Protein AF-A0A8I1S0P9-F1 (afdb_monomer_lite)

Sequence (230 aa):
MNTIARTAARSDPPPPMDIAEVVPQARRAHPVELAPGDLLFDTTGTLQQIESTSVFHDGKIVSALLANGHRAWFWNDDPIIAVLPRTEAPTITVYERVFDPEDEAGWAQGNPRVMDTETETHTWEPDDGNPISWAADILNRSGTLEPSSSPPFTQRTWYSGSGIDFARSGATVDTSAHLAGFTLAEAEQIGTRITTPPSPRLSPVLQRGLSRTTYDASRARSRVGLSSGR

Foldseek 3Di:
DDDDDPPDPDPDDDDDDAVCQVPVQWDWAQLLPDDFQKWDQDPVRDTWTFRDKDADDVRQKIWTQTPVRDIDIDGRPGIDIIRHDLPDFKKKKKKKFWFDPPPPVCVVVVHTDTPDMDIDMDTDDVVCGRVLVSLLVVCVVQQQLAFDPPPPCVVDDKTKHWDFDVVVVRTIMIMMMGMDSDHSVSSVSSNCVSNPPPDPPPPVVVVVVPPPPDDPPPPPPPDPDDDDDD

Secondary structure (DSSP, 8-state):
-----------PPPP---HHHHSTTEEEE-GGG--TT-EEE-TTS-EEEEEEEEEETTTTEEEEEETTS-EEEEESSSPEEEE---SS--EEEEEEEEE-TT-HHHHHTT-PPEEEEEEEEEE--TTS--HHHHHHHHHHHTT--EEPSSS-GGG--EEEEEEEETTTTTEEEEEEEEEES--HHHHHHHHHHHHS-------HHHHHHHSSSSSSSSSSSS--------

pLDDT: mean 75.27, std 20.71, range [29.66, 97.75]

Radius of gyration: 28.03 Å; chains: 1; bounding box: 49×103×56 Å

Structure (mmCIF, N/CA/C/O backbone):
data_AF-A0A8I1S0P9-F1
#
_entry.id   AF-A0A8I1S0P9-F1
#
loop_
_atom_site.group_PDB
_atom_site.id
_atom_site.type_symbol
_atom_site.label_atom_id
_atom_site.label_alt_id
_atom_site.label_comp_id
_atom_site.label_asym_id
_atom_site.label_entity_id
_atom_site.label_seq_id
_atom_site.pdbx_PDB_ins_code
_atom_site.Cartn_x
_atom_site.Cartn_y
_atom_site.Cartn_z
_atom_site.occupancy
_atom_site.B_iso_or_equiv
_atom_site.auth_seq_id
_atom_site.auth_comp_id
_atom_site.auth_asym_id
_atom_site.auth_atom_id
_atom_site.pdbx_PDB_model_num
ATOM 1 N N . MET A 1 1 ? 22.296 -55.765 17.176 1.00 34.41 1 MET A N 1
ATOM 2 C CA . MET A 1 1 ? 21.197 -54.805 17.423 1.00 34.41 1 MET A CA 1
ATOM 3 C C . MET A 1 1 ? 21.383 -53.664 16.439 1.00 34.41 1 MET A C 1
ATOM 5 O O . MET A 1 1 ? 22.425 -53.032 16.518 1.00 34.41 1 MET A O 1
ATOM 9 N N . ASN A 1 2 ? 20.441 -53.419 15.522 1.00 29.66 2 ASN A N 1
ATOM 10 C CA . ASN A 1 2 ? 20.538 -52.303 14.572 1.00 29.66 2 ASN A CA 1
ATOM 11 C C . ASN A 1 2 ? 19.351 -51.359 14.774 1.00 29.66 2 ASN A C 1
ATOM 13 O O . ASN A 1 2 ? 18.228 -51.680 14.389 1.00 29.66 2 ASN A O 1
ATOM 17 N N . THR A 1 3 ? 19.607 -50.201 15.376 1.00 33.88 3 THR A N 1
ATOM 18 C CA . THR A 1 3 ? 18.603 -49.151 15.568 1.00 33.88 3 THR A CA 1
ATOM 19 C C . THR A 1 3 ? 18.536 -48.293 14.309 1.00 33.88 3 THR A C 1
ATOM 21 O O . THR A 1 3 ? 19.375 -47.421 14.105 1.00 33.88 3 THR A O 1
ATOM 24 N N . ILE A 1 4 ? 17.548 -48.542 13.447 1.00 40.97 4 ILE A N 1
ATOM 25 C CA . ILE A 1 4 ? 17.294 -47.681 12.286 1.00 40.97 4 ILE A CA 1
ATOM 26 C C . ILE A 1 4 ? 16.609 -46.407 12.788 1.00 40.97 4 ILE A C 1
ATOM 28 O O . ILE A 1 4 ? 15.434 -46.430 13.157 1.00 40.97 4 ILE A O 1
ATOM 32 N N . ALA A 1 5 ? 17.344 -45.296 12.806 1.00 40.66 5 ALA A N 1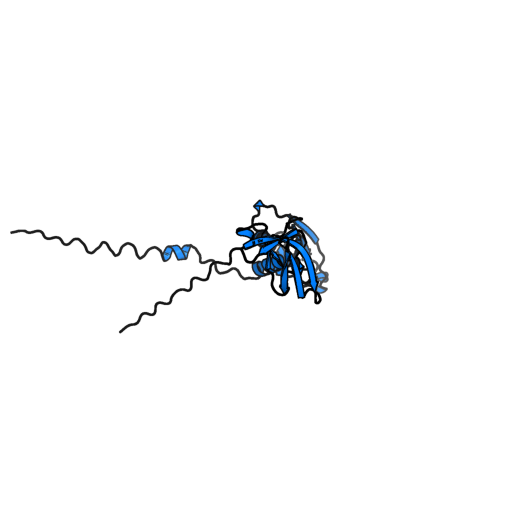
ATOM 33 C CA . ALA A 1 5 ? 16.775 -43.992 13.111 1.00 40.66 5 ALA A CA 1
ATOM 34 C C . ALA A 1 5 ? 15.756 -43.605 12.026 1.00 40.66 5 ALA A C 1
ATOM 36 O O . ALA A 1 5 ? 16.106 -43.450 10.855 1.00 40.66 5 ALA A O 1
ATOM 37 N N . ARG A 1 6 ? 14.486 -43.427 12.409 1.00 39.84 6 ARG A N 1
ATOM 38 C CA . ARG A 1 6 ? 13.508 -42.757 11.546 1.00 39.84 6 ARG A CA 1
ATOM 39 C C . ARG A 1 6 ? 13.813 -41.264 11.546 1.00 39.84 6 ARG A C 1
ATOM 41 O O . ARG A 1 6 ? 13.389 -40.555 12.455 1.00 39.84 6 ARG A O 1
ATOM 48 N N . THR A 1 7 ? 14.491 -40.786 10.508 1.00 39.19 7 THR A N 1
ATOM 49 C CA . THR A 1 7 ? 14.478 -39.361 10.167 1.00 39.19 7 THR A CA 1
ATOM 50 C C . THR A 1 7 ? 13.038 -38.977 9.841 1.00 39.19 7 THR A C 1
ATOM 52 O O . THR A 1 7 ? 12.534 -39.285 8.761 1.00 39.19 7 THR A O 1
ATOM 55 N N . ALA A 1 8 ? 12.348 -38.353 10.794 1.00 44.28 8 ALA A N 1
ATOM 56 C CA . ALA A 1 8 ? 11.065 -37.731 10.523 1.00 44.28 8 ALA A CA 1
ATOM 57 C C . ALA A 1 8 ? 11.316 -36.561 9.567 1.00 44.28 8 ALA A C 1
ATOM 59 O O . ALA A 1 8 ? 11.984 -35.594 9.936 1.00 44.28 8 ALA A O 1
ATOM 60 N N . ALA A 1 9 ? 10.810 -36.660 8.338 1.00 42.59 9 ALA A N 1
ATOM 61 C CA . ALA A 1 9 ? 10.758 -35.507 7.457 1.00 42.59 9 ALA A CA 1
ATOM 62 C C . ALA A 1 9 ? 9.910 -34.437 8.154 1.00 42.59 9 ALA A C 1
ATOM 64 O O . ALA A 1 9 ? 8.739 -34.681 8.457 1.00 42.59 9 ALA A O 1
ATOM 65 N N . ARG A 1 10 ? 10.500 -33.269 8.432 1.00 39.84 10 ARG A N 1
ATOM 66 C CA . ARG A 1 10 ? 9.704 -32.086 8.746 1.00 39.84 10 ARG A CA 1
ATOM 67 C C . ARG A 1 10 ? 8.864 -31.800 7.508 1.00 39.84 10 ARG A C 1
ATOM 69 O O . ARG A 1 10 ? 9.408 -31.468 6.462 1.00 39.84 10 ARG A O 1
ATOM 76 N N . SER A 1 11 ? 7.553 -31.966 7.625 1.00 42.28 11 SER A N 1
ATOM 77 C CA . SER A 1 11 ? 6.638 -31.197 6.798 1.00 42.28 11 SER A CA 1
ATOM 78 C C . SER A 1 11 ? 6.808 -29.746 7.224 1.00 42.28 11 SER A C 1
ATOM 80 O O . SER A 1 11 ? 6.482 -29.414 8.369 1.00 42.28 11 SER A O 1
ATOM 82 N N . ASP A 1 12 ? 7.344 -28.909 6.343 1.00 43.44 12 ASP A N 1
ATOM 83 C CA . ASP A 1 12 ? 7.276 -27.469 6.552 1.00 43.44 12 ASP A CA 1
ATOM 84 C C . ASP A 1 12 ? 5.799 -27.071 6.725 1.00 43.44 12 ASP A C 1
ATOM 86 O O . ASP A 1 12 ? 4.921 -27.688 6.101 1.00 43.44 12 ASP A O 1
ATOM 90 N N . PRO A 1 13 ? 5.484 -26.115 7.617 1.00 41.34 13 PRO A N 1
ATOM 91 C CA . PRO A 1 13 ? 4.113 -25.656 7.770 1.00 41.34 13 PRO A CA 1
ATOM 92 C C . PRO A 1 13 ? 3.605 -25.121 6.421 1.00 41.34 13 PRO A C 1
ATOM 94 O O . PRO A 1 13 ? 4.396 -24.557 5.658 1.00 41.34 13 PRO A O 1
ATOM 97 N N . PRO A 1 14 ? 2.305 -25.275 6.105 1.00 48.88 14 PRO A N 1
ATOM 98 C CA . PRO A 1 14 ? 1.744 -24.608 4.937 1.00 48.88 14 PRO A CA 1
ATOM 99 C C . PRO A 1 14 ? 2.021 -23.098 5.038 1.00 48.88 14 PRO A C 1
ATOM 101 O O . PRO A 1 14 ? 2.046 -22.568 6.157 1.00 48.88 14 PRO A O 1
ATOM 104 N N . PRO A 1 15 ? 2.235 -22.398 3.906 1.00 54.97 15 PRO A N 1
ATOM 105 C CA . PRO A 1 15 ? 2.401 -20.951 3.932 1.00 54.97 15 PRO A CA 1
ATOM 106 C C . PRO A 1 15 ? 1.202 -20.323 4.658 1.00 54.97 15 PRO A C 1
ATOM 108 O O . PRO A 1 15 ? 0.079 -20.811 4.490 1.00 54.97 15 PRO A O 1
ATOM 111 N N . PRO A 1 16 ? 1.416 -19.293 5.497 1.00 59.81 16 PRO A N 1
ATOM 112 C CA . PRO A 1 16 ? 0.339 -18.700 6.274 1.00 59.81 16 PRO A CA 1
ATOM 113 C C . PRO A 1 16 ? -0.724 -18.143 5.324 1.00 59.81 16 PRO A C 1
ATOM 115 O O . PRO A 1 16 ? -0.451 -17.206 4.575 1.00 59.81 16 PRO A O 1
ATOM 118 N N . MET A 1 17 ? -1.912 -18.753 5.363 1.00 65.06 17 MET A N 1
ATOM 119 C CA . MET A 1 17 ? -3.098 -18.312 4.629 1.00 65.06 17 MET A CA 1
ATOM 120 C C . MET A 1 17 ? -3.357 -16.836 4.918 1.00 65.06 17 MET A C 1
ATOM 122 O O . MET A 1 17 ? -3.256 -16.399 6.071 1.00 65.06 17 MET A O 1
ATOM 126 N N . ASP A 1 18 ? -3.671 -16.071 3.877 1.00 70.44 18 ASP A N 1
ATOM 127 C CA . ASP A 1 18 ? -3.932 -14.652 4.051 1.00 70.44 18 ASP A CA 1
ATOM 128 C C . ASP A 1 18 ? -5.273 -14.443 4.758 1.00 70.44 18 ASP A C 1
ATOM 130 O O . ASP A 1 18 ? -6.247 -15.150 4.496 1.00 70.44 18 ASP A O 1
ATOM 134 N N . ILE A 1 19 ? -5.364 -13.444 5.634 1.00 72.75 19 ILE A N 1
ATOM 135 C CA . ILE A 1 19 ? -6.647 -13.132 6.271 1.00 72.75 19 ILE A CA 1
ATOM 136 C C . ILE A 1 19 ? -7.652 -12.600 5.236 1.00 72.75 19 ILE A C 1
ATOM 138 O O . ILE A 1 19 ? -8.843 -12.894 5.342 1.00 72.75 19 ILE A O 1
ATOM 142 N N . ALA A 1 20 ? -7.160 -11.942 4.179 1.00 70.62 20 ALA A N 1
ATOM 143 C CA . ALA A 1 20 ? -7.962 -11.497 3.042 1.00 70.62 20 ALA A CA 1
ATOM 144 C C . ALA A 1 20 ? -8.570 -12.659 2.222 1.00 70.62 20 ALA A C 1
ATOM 146 O O . ALA A 1 20 ? -9.587 -12.471 1.560 1.00 70.62 20 ALA A O 1
ATOM 147 N N . GLU A 1 21 ? -8.001 -13.870 2.286 1.00 70.94 21 GLU A N 1
ATOM 148 C CA . GLU A 1 21 ? -8.559 -15.070 1.632 1.00 70.94 21 GLU A CA 1
ATOM 149 C C . GLU A 1 21 ? -9.742 -15.670 2.414 1.00 70.94 21 GLU A C 1
ATOM 151 O O . GLU A 1 21 ? -10.533 -16.428 1.854 1.00 70.94 21 GLU A O 1
ATOM 156 N N . VAL A 1 22 ? -9.887 -15.314 3.696 1.00 73.62 22 VAL A N 1
ATOM 157 C CA . VAL A 1 22 ? -10.971 -15.780 4.581 1.00 73.62 22 VAL A CA 1
ATOM 158 C C . VAL A 1 22 ? -12.037 -14.697 4.781 1.00 73.62 22 VAL A C 1
ATOM 160 O O . VAL A 1 22 ? -13.229 -14.997 4.828 1.00 73.62 22 VAL A O 1
ATOM 163 N N . VAL A 1 23 ? -11.621 -13.433 4.891 1.00 76.56 23 VAL A N 1
ATOM 164 C CA . VAL A 1 23 ? -12.488 -12.261 5.066 1.00 76.56 23 VAL A CA 1
ATOM 165 C C . VAL A 1 23 ? -11.944 -11.128 4.175 1.00 76.56 23 VAL A C 1
ATOM 167 O O . VAL A 1 23 ? -11.036 -10.423 4.602 1.00 76.56 23 VAL A O 1
ATOM 170 N N . PRO A 1 24 ? -12.483 -10.893 2.961 1.00 69.00 24 PRO A N 1
ATOM 171 C CA . PRO A 1 24 ? -11.865 -10.001 1.960 1.00 69.00 24 PRO A CA 1
ATOM 172 C C . PRO A 1 24 ? -11.662 -8.526 2.349 1.00 69.00 24 PRO A C 1
ATOM 174 O O . PRO A 1 24 ? -10.874 -7.824 1.719 1.00 69.00 24 PRO A O 1
ATOM 177 N N . GLN A 1 25 ? -12.375 -8.039 3.370 1.00 80.88 25 GLN A N 1
ATOM 178 C CA . GLN A 1 25 ? -12.205 -6.687 3.923 1.00 80.88 25 GLN A CA 1
ATOM 179 C C . GLN A 1 25 ? -11.312 -6.666 5.180 1.00 80.88 25 GLN A C 1
ATOM 181 O O . GLN A 1 25 ? -10.922 -5.590 5.630 1.00 80.88 25 GLN A O 1
ATOM 186 N N . ALA A 1 26 ? -10.976 -7.830 5.751 1.00 86.81 26 ALA A N 1
ATOM 187 C CA . ALA A 1 26 ? -9.980 -7.933 6.808 1.00 86.81 26 ALA A CA 1
ATOM 188 C C . ALA A 1 26 ? -8.584 -7.832 6.189 1.00 86.81 26 ALA A C 1
ATOM 190 O O . ALA A 1 26 ? -8.222 -8.582 5.283 1.00 86.81 26 ALA A O 1
ATOM 191 N N . ARG A 1 27 ? -7.809 -6.873 6.678 1.00 87.00 27 ARG A N 1
ATOM 192 C CA . ARG A 1 27 ? -6.506 -6.472 6.152 1.00 87.00 27 ARG A CA 1
ATOM 193 C C . ARG A 1 27 ? -5.524 -6.367 7.310 1.00 87.00 27 ARG A C 1
ATOM 195 O O . ARG A 1 27 ? -5.928 -6.299 8.475 1.00 87.00 27 ARG A O 1
ATOM 202 N N . ARG A 1 28 ? -4.230 -6.343 6.994 1.00 89.12 28 ARG A N 1
ATOM 203 C CA . ARG A 1 28 ? -3.230 -5.867 7.951 1.00 89.12 28 ARG A CA 1
ATOM 204 C C . ARG A 1 28 ? -3.092 -4.355 7.841 1.00 89.12 28 ARG A C 1
ATOM 206 O O . ARG A 1 28 ? -3.135 -3.809 6.739 1.00 89.12 28 ARG A O 1
ATOM 213 N N . ALA A 1 29 ? -2.894 -3.707 8.980 1.00 91.06 29 ALA A N 1
ATOM 214 C CA . ALA A 1 29 ? -2.538 -2.297 9.066 1.00 91.06 29 ALA A CA 1
ATOM 215 C C . ALA A 1 29 ? -1.768 -2.019 10.355 1.00 91.06 29 ALA A C 1
ATOM 217 O O . ALA A 1 29 ? -2.007 -2.658 11.384 1.00 91.06 29 ALA A O 1
ATOM 218 N N . HIS A 1 30 ? -0.872 -1.042 10.315 1.00 93.56 30 HIS A N 1
ATOM 219 C CA . HIS A 1 30 ? -0.323 -0.456 11.528 1.00 93.56 30 HIS A CA 1
ATOM 220 C C . HIS A 1 30 ? -1.433 0.316 12.259 1.00 93.56 30 HIS A C 1
ATOM 222 O O . HIS A 1 30 ? -2.225 0.998 11.608 1.00 93.56 30 HIS A O 1
ATOM 228 N N . PRO A 1 31 ? -1.516 0.253 13.598 1.00 95.25 31 PRO A N 1
ATOM 229 C CA . PRO A 1 31 ? -2.535 0.961 14.376 1.00 95.25 31 PRO A CA 1
ATOM 230 C C . PRO A 1 31 ? -2.708 2.461 14.068 1.00 95.25 31 PRO A C 1
ATOM 232 O O . PRO A 1 31 ? -3.793 2.994 14.278 1.00 95.25 31 PRO A O 1
ATOM 235 N N . VAL A 1 32 ? -1.678 3.150 13.567 1.00 94.50 32 VAL A N 1
ATOM 236 C CA . VAL A 1 32 ? -1.723 4.566 13.146 1.00 94.50 32 VAL A CA 1
ATOM 237 C C . VAL A 1 32 ? -2.535 4.802 11.867 1.00 94.50 32 VAL A C 1
ATOM 239 O O . VAL A 1 32 ? -2.964 5.924 11.623 1.00 94.50 32 VAL A O 1
ATOM 242 N N . GLU A 1 33 ? -2.780 3.757 11.075 1.00 92.75 33 GLU A N 1
ATOM 243 C CA . GLU A 1 33 ? -3.619 3.797 9.871 1.00 92.75 33 GLU A CA 1
ATOM 244 C C . GLU A 1 33 ? -5.125 3.695 10.200 1.00 92.75 33 GLU A C 1
ATOM 246 O O . GLU A 1 33 ? -5.950 3.885 9.312 1.00 92.75 33 GLU A O 1
ATOM 251 N N . LEU A 1 34 ? -5.496 3.407 11.459 1.00 94.25 34 LEU A N 1
ATOM 252 C CA . LEU A 1 34 ? -6.890 3.215 11.882 1.00 94.25 34 LEU A CA 1
ATOM 253 C C . LEU A 1 34 ? -7.691 4.528 11.917 1.00 94.25 34 LEU A C 1
ATOM 255 O O . LEU A 1 34 ? -7.307 5.512 12.565 1.00 94.25 34 LEU A O 1
ATOM 259 N N . ALA A 1 35 ? -8.881 4.490 11.325 1.00 93.75 35 ALA A N 1
ATOM 260 C CA . ALA A 1 35 ? -9.820 5.597 11.218 1.00 93.75 35 ALA A CA 1
ATOM 261 C C . ALA A 1 35 ? -11.184 5.290 11.882 1.00 93.75 35 ALA A C 1
ATOM 263 O O . ALA A 1 35 ? -11.563 4.132 12.077 1.00 93.75 35 ALA A O 1
ATOM 264 N N . PRO A 1 36 ? -11.977 6.324 12.225 1.00 95.00 36 PRO A N 1
ATOM 265 C CA . PRO A 1 36 ? -13.386 6.146 12.568 1.00 95.00 36 PRO A CA 1
ATOM 266 C C . PRO A 1 36 ? -14.157 5.485 11.415 1.00 95.00 36 PRO A C 1
ATOM 268 O O . PRO A 1 36 ? -14.094 5.957 10.281 1.00 95.00 36 PRO A O 1
ATOM 271 N N . GLY A 1 37 ? -14.913 4.426 11.708 1.00 92.69 37 GLY A N 1
ATOM 272 C CA . GLY A 1 37 ? -15.623 3.620 10.705 1.00 92.69 37 GLY A CA 1
ATOM 273 C C . GLY A 1 37 ? -14.998 2.252 10.419 1.00 92.69 37 GLY A C 1
ATOM 274 O O . GLY A 1 37 ? -15.735 1.343 10.038 1.00 92.69 37 GLY A O 1
ATOM 275 N N . ASP A 1 38 ? -13.701 2.069 10.679 1.00 94.38 38 ASP A N 1
ATOM 276 C CA . ASP A 1 38 ? -13.062 0.748 10.654 1.00 94.38 38 ASP A CA 1
ATOM 277 C C . ASP A 1 38 ? -13.653 -0.172 11.731 1.00 94.38 38 ASP A C 1
ATOM 279 O O . ASP A 1 38 ? -14.187 0.299 12.742 1.00 94.38 38 ASP A O 1
ATOM 283 N N . LEU A 1 39 ? -13.533 -1.492 11.551 1.00 95.00 39 LEU A N 1
ATOM 284 C CA . LEU A 1 39 ? -13.975 -2.474 12.547 1.00 95.00 39 LEU A CA 1
ATOM 285 C C . LEU A 1 39 ? -12.792 -3.270 13.111 1.00 95.00 39 LEU A C 1
ATOM 287 O O . LEU A 1 39 ? -11.953 -3.787 12.371 1.00 95.00 39 LEU A O 1
ATOM 291 N N . LEU A 1 40 ? -12.775 -3.445 14.430 1.00 94.38 40 LEU A N 1
ATOM 292 C CA . LEU A 1 40 ? -11.824 -4.297 15.144 1.00 94.38 40 LEU A CA 1
ATOM 293 C C . LEU A 1 40 ? -12.545 -5.492 15.765 1.00 94.38 40 LEU A C 1
ATOM 295 O O . LEU A 1 40 ? -13.674 -5.368 16.236 1.00 94.38 40 LEU A O 1
ATOM 299 N N . PHE A 1 41 ? -11.882 -6.647 15.803 1.00 89.25 41 PHE A N 1
ATOM 300 C CA . PHE A 1 41 ? -12.356 -7.785 16.589 1.00 89.25 41 PHE A CA 1
ATOM 301 C C . PHE A 1 41 ? -12.109 -7.518 18.079 1.00 89.25 41 PHE A C 1
ATOM 303 O O . PHE A 1 41 ? -10.978 -7.243 18.484 1.00 89.25 41 PHE A O 1
ATOM 310 N N . ASP A 1 42 ? -13.153 -7.610 18.902 1.00 86.56 42 ASP A N 1
ATOM 311 C CA . ASP A 1 42 ? -13.014 -7.577 20.358 1.00 86.56 42 ASP A CA 1
ATOM 312 C C . ASP A 1 42 ? -12.565 -8.934 20.935 1.00 86.56 42 ASP A C 1
ATOM 314 O O . ASP A 1 42 ? -12.371 -9.922 20.224 1.00 86.56 42 ASP A O 1
ATOM 318 N N . THR A 1 43 ? -12.408 -9.003 22.259 1.00 83.56 43 THR A N 1
ATOM 319 C CA . THR A 1 43 ? -11.962 -10.213 22.971 1.00 83.56 43 THR A CA 1
ATOM 320 C C . THR A 1 43 ? -12.952 -11.384 22.923 1.00 83.56 43 THR A C 1
ATOM 322 O O . THR A 1 43 ? -12.607 -12.479 23.368 1.00 83.56 43 THR A O 1
ATOM 325 N N . THR A 1 44 ? -14.158 -11.192 22.378 1.00 86.81 44 THR A N 1
ATOM 326 C CA . THR A 1 44 ? -15.134 -12.258 22.092 1.00 86.81 44 THR A CA 1
ATOM 327 C C . THR A 1 44 ? -15.087 -12.732 20.635 1.00 86.81 44 THR A C 1
ATOM 329 O O . THR A 1 44 ? -15.729 -13.725 20.299 1.00 86.81 44 THR A O 1
ATOM 332 N N . GLY A 1 45 ? -14.330 -12.044 19.772 1.00 83.75 45 GLY A N 1
ATOM 333 C CA . GLY A 1 45 ? -14.348 -12.235 18.321 1.00 83.75 45 GLY A CA 1
ATOM 334 C C . GLY A 1 45 ? -15.483 -11.488 17.612 1.00 83.75 45 GLY A C 1
ATOM 335 O O . GLY A 1 45 ? -15.720 -11.735 16.431 1.00 83.75 45 GLY A O 1
ATOM 336 N N . THR A 1 46 ? -16.182 -10.577 18.296 1.00 89.56 46 THR A N 1
ATOM 337 C CA . THR A 1 46 ? -17.230 -9.744 17.687 1.00 89.56 46 THR A CA 1
ATOM 338 C C . THR A 1 46 ? -16.597 -8.517 17.032 1.00 89.56 46 THR A C 1
ATOM 340 O O . THR A 1 46 ? -15.702 -7.900 17.607 1.00 89.56 46 THR A O 1
ATOM 343 N N . LEU A 1 47 ? -17.051 -8.146 15.830 1.00 92.44 47 LEU A N 1
ATOM 344 C CA . LEU A 1 47 ? -16.615 -6.913 15.171 1.00 92.44 47 LEU A CA 1
ATOM 345 C C . LEU A 1 47 ? -17.264 -5.691 15.828 1.00 92.44 47 LEU A C 1
ATOM 347 O O . LEU A 1 47 ? -18.488 -5.604 15.919 1.00 92.44 47 LEU A O 1
ATOM 351 N N . GLN A 1 48 ? -16.433 -4.740 16.244 1.00 95.56 48 GLN A N 1
ATOM 352 C CA . GLN A 1 48 ? -16.822 -3.478 16.863 1.00 95.56 48 GLN A CA 1
ATOM 353 C C . GLN A 1 48 ? -16.311 -2.315 16.014 1.00 95.56 48 GLN A C 1
ATOM 355 O O . GLN A 1 48 ? -15.125 -2.261 15.687 1.00 95.56 48 GLN A O 1
ATOM 360 N N . GLN A 1 49 ? -17.191 -1.373 15.680 1.00 96.38 49 GLN A N 1
ATOM 361 C CA . GLN A 1 49 ? -16.823 -0.171 14.931 1.00 96.38 49 GLN A CA 1
ATOM 362 C C . GLN A 1 49 ? -15.997 0.788 15.799 1.00 96.38 49 GLN A C 1
ATOM 364 O O . GLN A 1 49 ? -16.326 1.007 16.968 1.00 96.38 49 GLN A O 1
ATOM 369 N N . ILE A 1 50 ? -14.959 1.391 15.220 1.00 97.12 50 ILE A N 1
ATOM 370 C CA . ILE A 1 50 ? -14.206 2.492 15.823 1.00 97.12 50 ILE A CA 1
ATOM 371 C C . ILE A 1 50 ? -15.017 3.791 15.701 1.00 97.12 50 ILE A C 1
ATOM 373 O O . ILE A 1 50 ? -15.350 4.227 14.599 1.00 97.12 50 ILE A O 1
ATOM 377 N N . GLU A 1 51 ? -15.290 4.440 16.833 1.00 97.62 51 GLU A N 1
ATOM 378 C CA . GLU A 1 51 ? -15.912 5.772 16.899 1.00 97.62 51 GLU A CA 1
ATOM 379 C C . GLU A 1 51 ? -14.880 6.902 16.805 1.00 97.62 51 GLU A C 1
ATOM 381 O O . GLU A 1 51 ? -15.145 7.960 16.240 1.00 97.62 51 GLU A O 1
ATOM 386 N N . SER A 1 52 ? -13.700 6.703 17.400 1.00 97.75 52 SER A N 1
ATOM 387 C CA . SER A 1 52 ? -12.604 7.676 17.382 1.00 97.75 52 SER A CA 1
ATOM 388 C C . SER A 1 52 ? -11.253 7.012 17.629 1.00 97.75 52 SER A C 1
ATOM 390 O O . SER A 1 52 ? -11.136 6.123 18.475 1.00 97.75 52 SER A O 1
ATOM 392 N N . THR A 1 53 ? -10.217 7.485 16.939 1.00 97.38 53 THR A N 1
ATOM 393 C CA . THR A 1 53 ? -8.818 7.159 17.242 1.00 97.38 53 THR A CA 1
ATOM 394 C C . THR A 1 53 ? -8.108 8.337 17.911 1.00 97.38 53 THR A C 1
ATOM 396 O O . THR A 1 53 ? -8.585 9.475 17.920 1.00 97.38 53 THR A O 1
ATOM 399 N N . SER A 1 54 ? -6.989 8.070 18.579 1.00 97.38 54 SER A N 1
ATOM 400 C CA . SER A 1 54 ? -6.130 9.095 19.184 1.00 97.38 54 SER A CA 1
ATOM 401 C C . SER A 1 54 ? -4.691 8.598 19.210 1.00 97.38 54 SER A C 1
ATOM 403 O O . SER A 1 54 ? -4.442 7.480 19.663 1.00 97.38 54 SER A O 1
ATOM 405 N N . VAL A 1 55 ? -3.764 9.427 18.731 1.00 96.56 55 VAL A N 1
ATOM 406 C CA . VAL A 1 55 ? -2.351 9.085 18.522 1.00 96.56 55 VAL A CA 1
ATOM 407 C C . VAL A 1 55 ? -1.477 9.837 19.527 1.00 96.56 55 VAL A C 1
ATOM 409 O O . VAL A 1 55 ? -1.688 11.023 19.780 1.00 96.56 55 VAL A O 1
ATOM 412 N N . PHE A 1 56 ? -0.485 9.151 20.090 1.00 95.62 56 PHE A N 1
ATOM 413 C CA . PHE A 1 56 ? 0.423 9.659 21.116 1.00 95.62 56 PHE A CA 1
ATOM 414 C C . PHE A 1 56 ? 1.877 9.282 20.790 1.00 95.62 56 PHE A C 1
ATOM 416 O O . PHE A 1 56 ? 2.133 8.316 20.071 1.00 95.62 56 PHE A O 1
ATOM 423 N N . HIS A 1 57 ? 2.834 10.026 21.359 1.00 92.62 57 HIS A N 1
ATOM 424 C CA . HIS A 1 57 ? 4.279 9.781 21.219 1.00 92.62 57 HIS A CA 1
ATOM 425 C C . HIS A 1 57 ? 4.729 9.602 19.757 1.00 92.62 57 HIS A C 1
ATOM 427 O O . HIS A 1 57 ? 5.307 8.578 19.395 1.00 92.62 57 HIS A O 1
ATOM 433 N N . ASP A 1 58 ? 4.430 10.600 18.922 1.00 90.38 58 ASP A N 1
ATOM 434 C CA . ASP A 1 58 ? 4.876 10.694 17.523 1.00 90.38 58 ASP A CA 1
ATOM 435 C C . ASP A 1 58 ? 4.503 9.467 16.664 1.00 90.38 58 ASP A C 1
ATOM 437 O O . ASP A 1 58 ? 5.283 9.003 15.837 1.00 90.38 58 ASP A O 1
ATOM 441 N N . GLY A 1 59 ? 3.304 8.915 16.892 1.00 90.06 59 GLY A N 1
ATOM 442 C CA . GLY A 1 59 ? 2.774 7.753 16.169 1.00 90.06 59 GLY A CA 1
ATOM 443 C C . GLY A 1 59 ? 2.921 6.415 16.897 1.00 90.06 59 GLY A C 1
ATOM 444 O O . GLY A 1 59 ? 2.268 5.452 16.513 1.00 90.06 59 GLY A O 1
ATOM 445 N N . LYS A 1 60 ? 3.738 6.331 17.956 1.00 94.44 60 LYS A N 1
ATOM 446 C CA . LYS A 1 60 ? 4.120 5.048 18.583 1.00 94.44 60 LYS A CA 1
ATOM 447 C C . LYS A 1 60 ? 3.014 4.369 19.382 1.00 94.44 60 LYS A C 1
ATOM 449 O O . LYS A 1 60 ? 3.027 3.146 19.494 1.00 94.44 60 LYS A O 1
ATOM 454 N N . ILE A 1 61 ? 2.089 5.139 19.955 1.00 96.38 61 ILE A N 1
ATOM 455 C CA . ILE A 1 61 ? 0.950 4.606 20.711 1.00 96.38 61 ILE A CA 1
ATOM 456 C C . ILE A 1 61 ? -0.339 5.126 20.093 1.00 96.38 61 ILE A C 1
ATOM 458 O O . ILE A 1 61 ? -0.504 6.334 19.913 1.00 96.38 61 ILE A O 1
ATOM 462 N N . VAL A 1 62 ? -1.281 4.223 19.838 1.00 97.25 62 VAL A N 1
ATOM 463 C CA . VAL A 1 62 ? -2.616 4.563 19.337 1.00 97.25 62 VAL A CA 1
ATOM 464 C C . VAL A 1 62 ? -3.673 3.986 20.267 1.00 97.25 62 VAL A C 1
ATOM 466 O O . VAL A 1 62 ? -3.545 2.863 20.753 1.00 97.25 62 VAL A O 1
ATOM 469 N N . SER A 1 63 ? -4.734 4.749 20.514 1.00 97.06 63 SER A N 1
ATOM 470 C CA . SER A 1 63 ? -5.943 4.250 21.170 1.00 97.06 63 SER A CA 1
ATOM 471 C C . SER A 1 63 ? -7.145 4.367 20.242 1.00 97.06 63 SER A C 1
ATOM 473 O O . SER A 1 63 ? -7.278 5.375 19.547 1.00 97.06 63 SER A O 1
ATOM 475 N N . ALA A 1 64 ? -8.033 3.378 20.279 1.00 97.12 64 ALA A N 1
ATOM 476 C CA . ALA A 1 64 ? -9.293 3.371 19.542 1.00 97.12 64 ALA A CA 1
ATOM 477 C C . ALA A 1 64 ? -10.461 3.214 20.521 1.00 97.12 64 ALA A C 1
ATOM 479 O O . ALA A 1 64 ? -10.457 2.296 21.345 1.00 97.12 64 ALA A O 1
ATOM 480 N N . LEU A 1 65 ? -11.449 4.106 20.449 1.00 97.56 65 LEU A N 1
ATOM 481 C CA . LEU A 1 65 ? -12.738 3.943 21.120 1.00 97.56 65 LEU A CA 1
ATOM 482 C C . LEU A 1 65 ? -13.657 3.110 20.230 1.00 97.56 65 LEU A C 1
ATOM 484 O O . LEU A 1 65 ? -13.855 3.452 19.066 1.00 97.56 65 LEU A O 1
ATOM 488 N N . LEU A 1 66 ? -14.212 2.042 20.789 1.00 96.69 66 LEU A N 1
ATOM 489 C CA . LEU A 1 66 ? -15.149 1.146 20.125 1.00 96.69 66 LEU A CA 1
ATOM 490 C C . LEU A 1 66 ? -16.593 1.525 20.476 1.00 96.69 66 LEU A C 1
ATOM 492 O O . LEU A 1 66 ? -16.859 1.958 21.596 1.00 96.69 66 LEU A O 1
ATOM 496 N N . ALA A 1 67 ? -17.536 1.265 19.568 1.00 95.69 67 ALA A N 1
ATOM 497 C CA . ALA A 1 67 ? -18.968 1.555 19.738 1.00 95.69 67 ALA A CA 1
ATOM 498 C C . ALA A 1 67 ? -19.647 0.829 20.926 1.00 95.69 67 ALA A C 1
ATOM 500 O O . ALA A 1 67 ? -20.763 1.166 21.317 1.00 95.69 67 ALA A O 1
ATOM 501 N N . ASN A 1 68 ? -18.977 -0.155 21.536 1.00 94.06 68 ASN A N 1
ATOM 502 C CA . ASN A 1 68 ? -19.396 -0.786 22.792 1.00 94.06 68 ASN A CA 1
ATOM 503 C C . ASN A 1 68 ? -18.888 -0.048 24.056 1.00 94.06 68 ASN A C 1
ATOM 505 O O . ASN A 1 68 ? -19.054 -0.545 25.169 1.00 94.06 68 ASN A O 1
ATOM 509 N N . GLY A 1 69 ? -18.247 1.116 23.900 1.00 94.38 69 GLY A N 1
ATOM 510 C CA . GLY A 1 69 ? -17.697 1.949 24.973 1.00 94.38 69 GLY A CA 1
ATOM 511 C C . GLY A 1 69 ? -16.302 1.546 25.470 1.00 94.38 69 GLY A C 1
ATOM 512 O O . GLY A 1 69 ? -15.720 2.260 26.290 1.00 94.38 69 GLY A O 1
ATOM 513 N N . HIS A 1 70 ? -15.730 0.435 24.995 1.00 94.50 70 HIS A N 1
ATOM 514 C CA . HIS A 1 70 ? -14.377 0.022 25.375 1.00 94.50 70 HIS A CA 1
ATOM 515 C C . HIS A 1 70 ? -13.308 0.788 24.582 1.00 94.50 70 HIS A C 1
ATOM 517 O O . HIS A 1 70 ? -13.479 1.085 23.401 1.00 94.50 70 HIS A O 1
ATOM 523 N N . ARG A 1 71 ? -12.161 1.071 25.217 1.00 95.19 71 ARG A N 1
ATOM 524 C CA . ARG A 1 71 ? -10.988 1.659 24.551 1.00 95.19 71 ARG A CA 1
ATOM 525 C C . ARG A 1 71 ? -9.863 0.637 24.426 1.00 95.19 71 ARG A C 1
ATOM 527 O O . ARG A 1 71 ? -9.313 0.202 25.437 1.00 95.19 71 ARG A O 1
ATOM 534 N N . ALA A 1 72 ? -9.511 0.295 23.192 1.00 94.44 72 ALA A N 1
ATOM 535 C CA . ALA A 1 72 ? -8.321 -0.484 22.874 1.00 94.44 72 ALA A CA 1
ATOM 536 C C . ALA A 1 72 ? -7.079 0.423 22.817 1.00 94.44 72 ALA A C 1
ATOM 538 O O . ALA A 1 72 ? -7.189 1.620 22.538 1.00 94.44 72 ALA A O 1
ATOM 539 N N . TRP A 1 73 ? -5.906 -0.153 23.082 1.00 95.88 73 TRP A N 1
ATOM 540 C CA . TRP A 1 73 ? -4.606 0.523 23.070 1.00 95.88 73 TRP A CA 1
ATOM 541 C C . TRP A 1 73 ? -3.576 -0.362 22.373 1.00 95.88 73 TRP A C 1
ATOM 543 O O . TRP A 1 73 ? -3.516 -1.562 22.644 1.00 95.88 73 TRP A O 1
ATOM 553 N N . PHE A 1 74 ? -2.759 0.237 21.511 1.00 95.75 74 PHE A N 1
ATOM 554 C CA . PHE A 1 74 ? -1.817 -0.464 20.646 1.00 95.75 74 PHE A CA 1
ATOM 555 C C . PHE A 1 74 ? -0.458 0.239 20.618 1.00 95.75 74 PHE A C 1
ATOM 557 O O . PHE A 1 74 ? -0.390 1.471 20.615 1.00 95.75 74 PHE A O 1
ATOM 564 N N . TRP A 1 75 ? 0.608 -0.556 20.533 1.00 96.44 75 TRP A N 1
ATOM 565 C CA . TRP A 1 75 ? 1.907 -0.109 20.029 1.00 96.44 75 TRP A CA 1
ATOM 566 C C . TRP A 1 75 ? 1.883 -0.180 18.505 1.00 96.44 75 TRP A C 1
ATOM 568 O O . TRP A 1 75 ? 1.329 -1.128 17.955 1.00 96.44 75 TRP A O 1
ATOM 578 N N . ASN A 1 76 ? 2.461 0.807 17.826 1.00 94.06 76 ASN A N 1
ATOM 579 C CA . ASN A 1 76 ? 2.402 0.890 16.364 1.00 94.06 76 ASN A CA 1
ATOM 580 C C . ASN A 1 76 ? 3.463 0.042 15.632 1.00 94.06 76 ASN A C 1
ATOM 582 O O . ASN A 1 76 ? 3.476 -0.006 14.402 1.00 94.06 76 ASN A O 1
ATOM 586 N N . ASP A 1 77 ? 4.365 -0.590 16.384 1.00 91.75 77 ASP A N 1
ATOM 587 C CA . ASP A 1 77 ? 5.556 -1.260 15.856 1.00 91.75 77 ASP A CA 1
ATOM 588 C C . ASP A 1 77 ? 5.218 -2.503 15.003 1.00 91.75 77 ASP A C 1
ATOM 590 O O . ASP A 1 77 ? 5.896 -2.760 14.012 1.00 91.75 77 ASP A O 1
ATOM 594 N N . ASP A 1 78 ? 4.136 -3.218 15.337 1.00 89.00 78 ASP A N 1
ATOM 595 C CA . ASP A 1 78 ? 3.622 -4.384 14.603 1.00 89.00 78 ASP A CA 1
ATOM 596 C C . ASP A 1 78 ? 2.228 -4.099 13.996 1.00 89.00 78 ASP A C 1
ATOM 598 O O . ASP A 1 78 ? 1.383 -3.477 14.654 1.00 89.00 78 ASP A O 1
ATOM 602 N N . PRO A 1 79 ? 1.922 -4.590 12.779 1.00 91.81 79 PRO A N 1
ATOM 603 C CA . PRO A 1 79 ? 0.603 -4.440 12.177 1.00 91.81 79 PRO A CA 1
ATOM 604 C C . PRO A 1 79 ? -0.419 -5.442 12.737 1.00 91.81 79 PRO A C 1
ATOM 606 O O . PRO A 1 79 ? -0.152 -6.641 12.869 1.00 91.81 79 PRO A O 1
ATOM 609 N N . ILE A 1 80 ? -1.634 -4.960 12.997 1.00 92.31 80 ILE A N 1
ATOM 610 C CA . ILE A 1 80 ? -2.768 -5.748 13.499 1.00 92.31 80 ILE A CA 1
ATOM 611 C C . ILE A 1 80 ? -3.712 -6.173 12.364 1.00 92.31 80 ILE A C 1
ATOM 613 O O . ILE A 1 80 ? -3.614 -5.680 11.242 1.00 92.31 80 ILE A O 1
ATOM 617 N N . ILE A 1 81 ? -4.650 -7.079 12.661 1.00 90.94 81 ILE A N 1
ATOM 618 C CA . ILE A 1 81 ? -5.764 -7.420 11.763 1.00 90.94 81 ILE A CA 1
ATOM 619 C C . ILE A 1 81 ? -6.963 -6.527 12.096 1.00 90.94 81 ILE A C 1
ATOM 621 O O . ILE A 1 81 ? -7.451 -6.540 13.227 1.00 90.94 81 ILE A O 1
ATOM 625 N N . ALA A 1 82 ? -7.460 -5.805 11.096 1.00 91.81 82 ALA A N 1
ATOM 626 C CA . ALA A 1 82 ? -8.640 -4.946 11.179 1.00 91.81 82 ALA A CA 1
ATOM 627 C C . ALA A 1 82 ? -9.489 -5.093 9.906 1.00 91.81 82 ALA A C 1
ATOM 629 O O . ALA A 1 82 ? -8.976 -5.503 8.865 1.00 91.81 82 ALA A O 1
ATOM 630 N N . VAL A 1 83 ? -10.781 -4.770 9.968 1.00 91.12 83 VAL A N 1
ATOM 631 C CA . VAL A 1 83 ? -11.650 -4.702 8.783 1.00 91.12 83 VAL A CA 1
ATOM 632 C C . VAL A 1 83 ? -11.717 -3.248 8.333 1.00 91.12 83 VAL A C 1
ATOM 634 O O . VAL A 1 83 ? -12.317 -2.422 9.019 1.00 91.12 83 VAL A O 1
ATOM 637 N N . LEU A 1 84 ? -11.077 -2.952 7.200 1.00 89.19 84 LEU A N 1
ATOM 638 C CA . LEU A 1 84 ? -10.819 -1.589 6.724 1.00 89.19 84 LEU A CA 1
ATOM 639 C C . LEU A 1 84 ? -11.495 -1.386 5.361 1.00 89.19 84 LEU A C 1
ATOM 641 O O . LEU A 1 84 ? -11.091 -2.062 4.403 1.00 89.19 84 LEU A O 1
ATOM 645 N N . PRO A 1 85 ? -12.476 -0.475 5.226 1.00 81.00 85 PRO A N 1
ATOM 646 C CA . PRO A 1 85 ? -13.142 -0.220 3.955 1.00 81.00 85 PRO A CA 1
ATOM 647 C C . PRO A 1 85 ? -12.145 0.153 2.850 1.00 81.00 85 PRO A C 1
ATOM 649 O O . PRO A 1 85 ? -11.360 1.090 2.992 1.00 81.00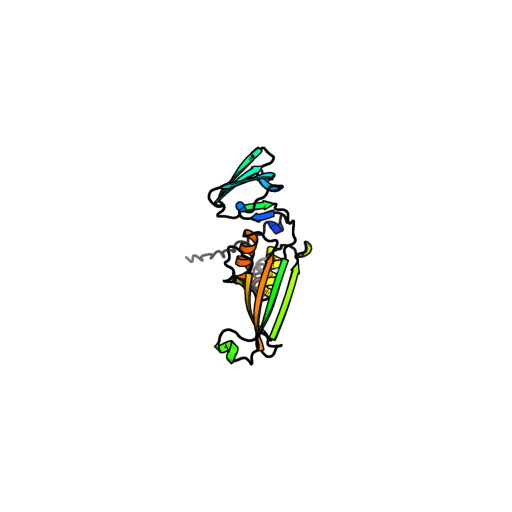 85 PRO A O 1
ATOM 652 N N . ARG A 1 86 ? -12.197 -0.540 1.707 1.00 79.56 86 ARG A N 1
ATOM 653 C CA . ARG A 1 86 ? -11.538 -0.060 0.481 1.00 79.56 86 ARG A CA 1
ATOM 654 C C . ARG A 1 86 ? -12.406 1.027 -0.159 1.00 79.56 86 ARG A C 1
ATOM 656 O O . ARG A 1 86 ? -13.288 0.728 -0.958 1.00 79.56 86 ARG A O 1
ATOM 663 N N . THR A 1 87 ? -12.186 2.282 0.238 1.00 76.88 87 THR A N 1
ATOM 664 C CA . THR A 1 87 ? -12.832 3.465 -0.367 1.00 76.88 87 THR A CA 1
ATOM 665 C C . THR A 1 87 ? -12.332 3.745 -1.782 1.00 76.88 87 THR A C 1
ATOM 667 O O . THR A 1 87 ? -13.062 4.311 -2.590 1.00 76.88 87 THR A O 1
ATOM 670 N N . GLU A 1 88 ? -11.102 3.328 -2.076 1.00 81.88 88 GLU A N 1
ATOM 671 C CA . GLU A 1 88 ? -10.455 3.403 -3.382 1.00 81.88 88 GLU A CA 1
ATOM 672 C C . GLU A 1 88 ? -9.994 1.995 -3.784 1.00 81.88 88 GLU A C 1
ATOM 674 O O . GLU A 1 88 ? -9.604 1.189 -2.931 1.00 81.88 88 GLU A O 1
ATOM 679 N N . ALA A 1 89 ? -10.063 1.682 -5.080 1.00 88.12 89 ALA A N 1
ATOM 680 C CA . ALA A 1 89 ? -9.531 0.431 -5.609 1.00 88.12 89 ALA A CA 1
ATOM 681 C C . ALA A 1 89 ? -7.991 0.493 -5.622 1.00 88.12 89 ALA A C 1
ATOM 683 O O . ALA A 1 89 ? -7.444 1.518 -6.035 1.00 88.12 89 ALA A O 1
ATOM 684 N N . PRO A 1 90 ? -7.276 -0.568 -5.203 1.00 90.94 90 PRO A N 1
ATOM 685 C CA . PRO A 1 90 ? -5.830 -0.622 -5.350 1.00 90.94 90 PRO A CA 1
ATOM 686 C C . PRO A 1 90 ? -5.404 -0.499 -6.818 1.00 90.94 90 PRO A C 1
ATOM 688 O O . PRO A 1 90 ? -6.002 -1.118 -7.700 1.00 90.94 90 PRO A O 1
ATOM 691 N N . THR A 1 91 ? -4.360 0.278 -7.085 1.00 92.31 91 THR A N 1
ATOM 692 C CA . THR A 1 91 ? -3.815 0.487 -8.435 1.00 92.31 91 THR A CA 1
ATOM 693 C C . THR A 1 91 ? -2.315 0.248 -8.465 1.00 92.31 91 THR A C 1
ATOM 695 O O . THR A 1 91 ? -1.639 0.360 -7.440 1.00 92.31 91 THR A O 1
ATOM 698 N N . ILE A 1 92 ? -1.792 -0.087 -9.647 1.00 92.12 92 ILE A N 1
ATOM 699 C CA . ILE A 1 92 ? -0.357 -0.174 -9.931 1.00 92.12 92 ILE A CA 1
ATOM 700 C C . ILE A 1 92 ? -0.089 0.506 -11.269 1.00 92.12 92 ILE A C 1
ATOM 702 O O . ILE A 1 92 ? -0.526 0.011 -12.307 1.00 92.12 92 ILE A O 1
ATOM 706 N N . THR A 1 93 ? 0.641 1.618 -11.249 1.00 90.56 93 THR A N 1
ATOM 707 C CA . THR A 1 93 ? 1.155 2.281 -12.449 1.00 90.56 93 THR A CA 1
ATOM 708 C C . THR A 1 93 ? 2.596 1.847 -12.679 1.00 90.56 93 THR A C 1
ATOM 710 O O . THR A 1 93 ? 3.468 2.111 -11.850 1.00 90.56 93 THR A O 1
ATOM 713 N N . VAL A 1 94 ? 2.841 1.179 -13.803 1.00 89.56 94 VAL A N 1
ATOM 714 C CA . VAL A 1 94 ? 4.173 0.766 -14.252 1.00 89.56 94 VAL A CA 1
ATOM 715 C C . VAL A 1 94 ? 4.665 1.785 -15.275 1.00 89.56 94 VAL A C 1
ATOM 717 O O . VAL A 1 94 ? 3.957 2.088 -16.229 1.00 89.56 94 VAL A O 1
ATOM 720 N N . TYR A 1 95 ? 5.871 2.306 -15.078 1.00 88.00 95 TYR A N 1
ATOM 721 C CA . TYR A 1 95 ? 6.566 3.230 -15.967 1.00 88.00 95 TYR A CA 1
ATOM 722 C C . TYR A 1 95 ? 7.810 2.541 -16.526 1.00 88.00 95 TYR A C 1
ATOM 724 O O . TYR A 1 95 ? 8.659 2.081 -15.756 1.00 88.00 95 TYR A O 1
ATOM 732 N N . GLU A 1 96 ? 7.945 2.515 -17.846 1.00 88.62 96 GLU A N 1
ATOM 733 C CA . GLU A 1 96 ? 9.098 1.951 -18.546 1.00 88.62 96 GLU A CA 1
ATOM 734 C C . GLU A 1 96 ? 9.883 3.049 -19.271 1.00 88.62 96 GLU A C 1
ATOM 736 O O . GLU A 1 96 ? 9.305 3.998 -19.809 1.00 88.62 96 GLU A O 1
ATOM 741 N N . ARG A 1 97 ? 11.213 2.931 -19.284 1.00 88.62 97 ARG A N 1
ATOM 742 C CA . ARG A 1 97 ? 12.132 3.815 -20.008 1.00 88.62 97 ARG A CA 1
ATOM 743 C C . ARG A 1 97 ? 13.100 2.970 -20.825 1.00 88.62 97 ARG A C 1
ATOM 745 O O . ARG A 1 97 ? 13.946 2.281 -20.257 1.00 88.62 97 ARG A O 1
ATOM 752 N N . VAL A 1 98 ? 13.006 3.070 -22.147 1.00 87.00 98 VAL A N 1
ATOM 753 C CA . VAL A 1 98 ? 13.917 2.399 -23.082 1.00 87.00 98 VAL A CA 1
ATOM 754 C C . VAL A 1 98 ? 15.044 3.360 -23.444 1.00 87.00 98 VAL A C 1
ATOM 756 O O . VAL A 1 98 ? 14.794 4.469 -23.928 1.00 87.00 98 VAL A O 1
ATOM 759 N N . PHE A 1 99 ? 16.287 2.948 -23.221 1.00 87.06 99 PHE A N 1
ATOM 760 C CA . PHE A 1 99 ? 17.469 3.768 -23.477 1.00 87.06 99 PHE A CA 1
ATOM 761 C C . PHE A 1 99 ? 18.106 3.488 -24.833 1.00 87.06 99 PHE A C 1
ATOM 763 O O . PHE A 1 99 ? 18.039 2.381 -25.360 1.00 87.06 99 PHE A O 1
ATOM 770 N N . ASP A 1 100 ? 18.770 4.507 -25.365 1.00 84.88 100 ASP A N 1
ATOM 771 C CA . ASP A 1 100 ? 19.515 4.448 -26.615 1.00 84.88 100 ASP A CA 1
ATOM 772 C C . ASP A 1 100 ? 20.790 3.597 -26.433 1.00 84.88 100 ASP A C 1
ATOM 774 O O . ASP A 1 100 ? 21.671 3.980 -25.652 1.00 84.88 100 ASP A O 1
ATOM 778 N N . PRO A 1 101 ? 20.919 2.431 -27.098 1.00 82.69 101 PRO A N 1
ATOM 779 C CA . PRO A 1 101 ? 22.122 1.609 -26.996 1.00 82.69 101 PRO A CA 1
ATOM 780 C C . PRO A 1 101 ? 23.311 2.216 -27.759 1.00 82.69 101 PRO A C 1
ATOM 782 O O . PRO A 1 101 ? 24.440 1.785 -27.537 1.00 82.69 101 PRO A O 1
ATOM 785 N N . GLU A 1 102 ? 23.087 3.207 -28.634 1.00 87.00 102 GLU A N 1
ATOM 786 C CA . GLU A 1 102 ? 24.142 3.880 -29.405 1.00 87.00 102 GLU A CA 1
ATOM 787 C C . GLU A 1 102 ? 24.683 5.146 -28.700 1.00 87.00 102 GLU A C 1
ATOM 789 O O . GLU A 1 102 ? 25.710 5.693 -29.107 1.00 87.00 102 GLU A O 1
ATOM 794 N N . ASP A 1 103 ? 24.055 5.606 -27.607 1.00 86.88 103 ASP A N 1
ATOM 795 C CA . ASP A 1 103 ? 24.481 6.791 -26.839 1.00 86.88 103 ASP A CA 1
ATOM 796 C C . ASP A 1 103 ? 25.628 6.496 -25.848 1.00 86.88 103 ASP A C 1
ATOM 798 O O . ASP A 1 103 ? 25.514 6.692 -24.633 1.00 86.88 103 ASP A O 1
ATOM 802 N N . GLU A 1 104 ? 26.773 6.034 -26.366 1.00 86.25 104 GLU A N 1
ATOM 803 C CA . GLU A 1 104 ? 27.994 5.784 -25.576 1.00 86.25 104 GLU A CA 1
ATOM 804 C C . GLU A 1 104 ? 28.373 6.982 -24.681 1.00 86.25 104 GLU A C 1
ATOM 806 O O . GLU A 1 104 ? 28.864 6.811 -23.562 1.00 86.25 104 GLU A O 1
ATOM 811 N N . ALA A 1 105 ? 28.124 8.206 -25.161 1.00 89.69 105 ALA A N 1
ATOM 812 C CA . ALA A 1 105 ? 28.451 9.440 -24.460 1.00 89.69 105 ALA A CA 1
ATOM 813 C C . ALA A 1 105 ? 27.544 9.686 -23.244 1.00 89.69 105 ALA A C 1
ATOM 815 O O . ALA A 1 105 ? 28.050 10.072 -22.185 1.00 89.69 105 ALA A O 1
ATOM 816 N N . GLY A 1 106 ? 26.232 9.472 -23.365 1.00 87.19 106 GLY A N 1
ATOM 817 C CA . GLY A 1 106 ? 25.290 9.561 -22.250 1.00 87.19 106 GLY A CA 1
ATOM 818 C C . GLY A 1 106 ? 25.495 8.445 -21.227 1.00 87.19 106 GLY A C 1
ATOM 819 O O . GLY A 1 106 ? 25.535 8.728 -20.026 1.00 87.19 106 GLY A O 1
ATOM 820 N N . TRP A 1 107 ? 25.744 7.207 -21.677 1.00 85.56 107 TRP A N 1
ATOM 821 C CA . TRP A 1 107 ? 26.117 6.088 -20.798 1.00 85.56 107 TRP A CA 1
ATOM 822 C C . TRP A 1 107 ? 27.380 6.395 -19.982 1.00 85.56 107 TRP A C 1
ATOM 824 O O . TRP A 1 107 ? 27.367 6.257 -18.758 1.00 85.56 107 TRP A O 1
ATOM 834 N N . ALA A 1 108 ? 28.442 6.902 -20.619 1.00 87.50 108 ALA A N 1
ATOM 835 C CA . ALA A 1 108 ? 29.685 7.287 -19.939 1.00 87.50 108 ALA A CA 1
ATOM 836 C C . ALA A 1 108 ? 29.525 8.451 -18.936 1.00 87.50 108 ALA A C 1
ATOM 838 O O . ALA A 1 108 ? 30.377 8.632 -18.065 1.00 87.50 108 ALA A O 1
ATOM 839 N N . GLN A 1 109 ? 28.446 9.234 -19.042 1.00 89.25 109 GLN A N 1
ATOM 840 C CA . GLN A 1 109 ? 28.120 10.350 -18.145 1.00 89.25 109 GLN A CA 1
ATOM 841 C C . GLN A 1 109 ? 27.049 10.002 -17.095 1.00 89.25 109 GLN A C 1
ATOM 843 O O . GLN A 1 109 ? 26.714 10.853 -16.272 1.00 89.25 109 GLN A O 1
ATOM 848 N N . GLY A 1 110 ? 26.502 8.780 -17.102 1.00 83.81 110 GLY A N 1
ATOM 849 C CA . GLY A 1 110 ? 25.399 8.384 -16.216 1.00 83.81 110 GLY A CA 1
ATOM 850 C C . GLY A 1 110 ? 24.058 9.054 -16.545 1.00 83.81 110 GLY A C 1
ATOM 851 O O . GLY A 1 110 ? 23.167 9.088 -15.700 1.00 83.81 110 GLY A O 1
ATOM 852 N N . ASN A 1 111 ? 23.910 9.593 -17.758 1.00 86.88 111 ASN A N 1
ATOM 853 C CA . ASN A 1 111 ? 22.678 10.195 -18.269 1.00 86.88 111 ASN A CA 1
ATOM 854 C C . ASN A 1 111 ? 22.441 9.756 -19.731 1.00 86.88 111 ASN A C 1
ATOM 856 O O . ASN A 1 111 ? 22.516 10.592 -20.636 1.00 86.88 111 ASN A O 1
ATOM 860 N N . PRO A 1 112 ? 22.212 8.451 -19.979 1.00 87.75 112 PRO A N 1
ATOM 861 C CA . PRO A 1 112 ? 21.893 7.940 -21.307 1.00 87.75 112 PRO A CA 1
ATOM 862 C C . PRO A 1 112 ? 20.559 8.490 -21.814 1.00 87.75 112 PRO A C 1
ATOM 864 O O . PRO A 1 112 ? 19.582 8.635 -21.067 1.00 87.75 112 PRO A O 1
ATOM 867 N N . ARG A 1 113 ? 20.515 8.781 -23.111 1.00 87.38 113 ARG A N 1
ATOM 868 C CA . ARG A 1 113 ? 19.317 9.202 -23.830 1.00 87.38 113 ARG A CA 1
ATOM 869 C C . ARG A 1 113 ? 18.215 8.149 -23.726 1.00 87.38 113 ARG A C 1
ATOM 871 O O . ARG A 1 113 ? 18.429 6.971 -23.989 1.00 87.38 113 ARG A O 1
ATOM 878 N N . VAL A 1 114 ? 17.008 8.603 -23.408 1.00 88.81 114 VAL A N 1
ATOM 879 C CA . VAL A 1 114 ? 15.784 7.800 -23.513 1.00 88.81 114 VAL A CA 1
ATOM 880 C C . VAL A 1 114 ? 15.273 7.889 -24.954 1.00 88.81 114 VAL A C 1
ATOM 882 O O . VAL A 1 114 ? 15.159 8.993 -25.494 1.00 88.81 114 VAL A O 1
ATOM 885 N N . MET A 1 115 ? 14.990 6.746 -25.580 1.00 90.12 115 MET A N 1
ATOM 886 C CA . MET A 1 115 ? 14.361 6.666 -26.905 1.00 90.12 115 MET A CA 1
ATOM 887 C C . MET A 1 115 ? 12.839 6.596 -26.815 1.00 90.12 115 MET A C 1
ATOM 889 O O . MET A 1 115 ? 12.162 7.188 -27.653 1.00 90.12 115 MET A O 1
ATOM 893 N N . ASP A 1 116 ? 12.322 5.874 -25.819 1.00 86.06 116 ASP A N 1
ATOM 894 C CA . ASP A 1 116 ? 10.898 5.579 -25.665 1.00 86.06 116 ASP A CA 1
ATOM 895 C C . ASP A 1 116 ? 10.504 5.494 -24.182 1.00 86.06 116 ASP A C 1
ATOM 897 O O . ASP A 1 116 ? 11.339 5.198 -23.318 1.00 86.06 116 ASP A O 1
ATOM 901 N N . THR A 1 117 ? 9.235 5.765 -23.887 1.00 87.38 117 THR A N 1
ATOM 902 C CA . THR A 1 117 ? 8.673 5.712 -22.532 1.00 87.38 117 THR A CA 1
ATOM 903 C C . THR A 1 117 ? 7.250 5.185 -22.566 1.00 87.38 117 THR A C 1
ATOM 905 O O . THR A 1 117 ? 6.368 5.835 -23.132 1.00 87.38 117 THR A O 1
ATOM 908 N N . GLU A 1 118 ? 7.005 4.068 -21.892 1.00 88.31 118 GLU A N 1
ATOM 909 C CA . GLU A 1 118 ? 5.668 3.490 -21.766 1.00 88.31 118 GLU A CA 1
ATOM 910 C C . 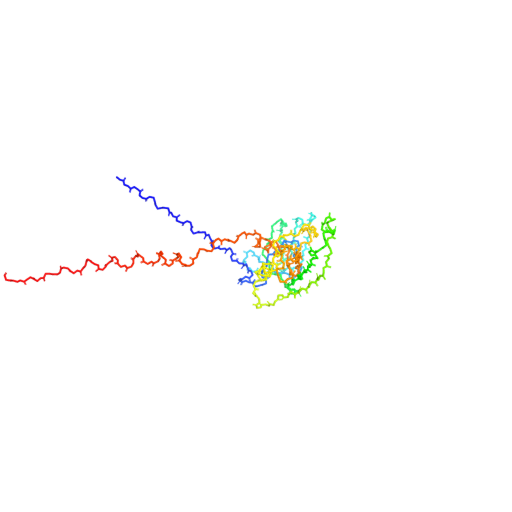GLU A 1 118 ? 5.134 3.678 -20.342 1.00 88.31 118 GLU A C 1
ATOM 912 O O . GLU A 1 118 ? 5.879 3.887 -19.380 1.00 88.31 118 GLU A O 1
ATOM 917 N N . THR A 1 119 ? 3.811 3.688 -20.194 1.00 89.62 119 THR A N 1
ATOM 918 C CA . THR A 1 119 ? 3.158 3.781 -18.885 1.00 89.62 119 THR A CA 1
ATOM 919 C C . THR A 1 119 ? 1.850 3.005 -18.912 1.00 89.62 119 THR A C 1
ATOM 921 O O . THR A 1 119 ? 0.893 3.417 -19.566 1.00 89.62 119 THR A O 1
ATOM 924 N N . GLU A 1 120 ? 1.812 1.886 -18.196 1.00 92.50 120 GLU A N 1
ATOM 925 C CA . GLU A 1 120 ? 0.615 1.066 -18.004 1.00 92.50 120 GLU A CA 1
ATOM 926 C C . GLU A 1 120 ? 0.028 1.337 -16.612 1.00 92.50 120 GLU A C 1
ATOM 928 O O . GLU A 1 120 ? 0.737 1.717 -15.680 1.00 92.50 120 GLU A O 1
ATOM 933 N N . THR A 1 121 ? -1.285 1.193 -16.434 1.00 93.25 121 THR A N 1
ATOM 934 C CA . THR A 1 121 ? -1.909 1.269 -15.106 1.00 93.25 121 THR A CA 1
ATOM 935 C C . THR A 1 121 ? -2.954 0.185 -14.949 1.00 93.25 121 THR A C 1
ATOM 937 O O . THR A 1 121 ? -3.990 0.195 -15.610 1.00 93.25 121 THR A O 1
ATOM 940 N N . HIS A 1 122 ? -2.679 -0.728 -14.028 1.00 94.19 122 HIS A N 1
ATOM 941 C CA . HIS A 1 122 ? -3.595 -1.770 -13.603 1.00 94.19 122 HIS A CA 1
ATOM 942 C C . HIS A 1 122 ? -4.435 -1.253 -12.429 1.00 94.19 122 HIS A C 1
ATOM 944 O O . HIS A 1 122 ? -3.918 -0.587 -11.529 1.00 94.19 122 HIS A O 1
ATOM 950 N N . THR A 1 123 ? -5.722 -1.583 -12.418 1.00 95.00 123 THR A N 1
ATOM 951 C CA . THR A 1 123 ? -6.631 -1.366 -11.281 1.00 95.00 123 THR A CA 1
ATOM 952 C C . THR A 1 123 ? -7.138 -2.728 -10.836 1.00 95.00 123 THR A C 1
ATOM 954 O O . THR A 1 123 ? -7.448 -3.551 -11.690 1.00 95.00 123 THR A O 1
ATOM 957 N N . TRP A 1 124 ? -7.168 -2.980 -9.530 1.00 93.19 124 TRP A N 1
ATOM 958 C CA . TRP A 1 124 ? -7.651 -4.238 -8.965 1.00 93.19 124 TRP A CA 1
ATOM 959 C C . TRP A 1 124 ? -9.177 -4.277 -8.995 1.00 93.19 124 TRP A C 1
ATOM 961 O O . TRP A 1 124 ? -9.828 -3.375 -8.453 1.00 93.19 124 TRP A O 1
ATOM 971 N N . GLU A 1 125 ? -9.743 -5.337 -9.567 1.00 89.06 125 GLU A N 1
ATOM 972 C CA . GLU A 1 125 ? -11.175 -5.636 -9.482 1.00 89.06 125 GLU A CA 1
ATOM 973 C C . GLU A 1 125 ? -11.438 -6.803 -8.502 1.00 89.06 125 GLU A C 1
ATOM 975 O O . GLU A 1 125 ? -10.554 -7.624 -8.258 1.00 89.06 125 GLU A O 1
ATOM 980 N N . PRO A 1 126 ? -12.624 -6.909 -7.868 1.00 82.94 126 PRO A N 1
ATOM 981 C CA . PRO A 1 126 ? -12.853 -7.897 -6.803 1.00 82.94 126 PRO A CA 1
ATOM 982 C C . PRO A 1 126 ? -12.701 -9.375 -7.207 1.00 82.94 126 PRO A C 1
ATOM 984 O O . PRO A 1 126 ? -12.601 -10.235 -6.328 1.00 82.94 126 PRO A O 1
ATOM 987 N N . ASP A 1 127 ? -12.704 -9.687 -8.503 1.00 85.69 127 ASP A N 1
ATOM 988 C CA . ASP A 1 127 ? -12.475 -11.014 -9.079 1.00 85.69 127 ASP A CA 1
ATOM 989 C C . ASP A 1 127 ? -11.000 -11.319 -9.414 1.00 85.69 127 ASP A C 1
ATOM 991 O O . ASP A 1 127 ? -10.665 -12.494 -9.576 1.00 85.69 127 ASP A O 1
ATOM 995 N N . ASP A 1 128 ? -10.093 -10.332 -9.354 1.00 84.12 128 ASP A N 1
ATOM 996 C CA . ASP A 1 128 ? -8.631 -10.554 -9.303 1.00 84.12 128 ASP A CA 1
ATOM 997 C C . ASP A 1 128 ? -8.194 -11.318 -8.029 1.00 84.12 128 ASP A C 1
ATOM 999 O O . ASP A 1 128 ? -7.062 -11.796 -7.914 1.00 84.12 128 ASP A O 1
ATOM 1003 N N . GLY A 1 129 ? -9.083 -11.439 -7.037 1.00 84.12 129 GLY A N 1
ATOM 1004 C CA . GLY A 1 129 ? -8.833 -12.155 -5.790 1.00 84.12 129 GLY A CA 1
ATOM 1005 C C . GLY A 1 129 ? -8.037 -11.324 -4.783 1.00 84.12 129 GLY A C 1
ATOM 1006 O O . GLY A 1 129 ? -8.318 -10.148 -4.572 1.00 84.12 129 GLY A O 1
ATOM 1007 N N . ASN A 1 130 ? -7.066 -11.933 -4.097 1.00 86.25 130 ASN A N 1
ATOM 1008 C CA . ASN A 1 130 ? -6.295 -11.256 -3.048 1.00 86.25 130 ASN A CA 1
ATOM 1009 C C . ASN A 1 130 ? -5.406 -10.140 -3.657 1.00 86.25 130 ASN A C 1
ATOM 1011 O O . ASN A 1 130 ? -4.466 -10.474 -4.387 1.00 86.25 130 ASN A O 1
ATOM 1015 N N . PRO A 1 131 ? -5.613 -8.845 -3.329 1.00 87.44 131 PRO A N 1
ATOM 1016 C CA . PRO A 1 131 ? -4.864 -7.739 -3.933 1.00 87.44 131 PRO A CA 1
ATOM 1017 C C . PRO A 1 131 ? -3.357 -7.781 -3.630 1.00 87.44 131 PRO A C 1
ATOM 1019 O O . PRO A 1 131 ? -2.565 -7.281 -4.422 1.00 87.44 131 PRO A O 1
ATOM 1022 N N . ILE A 1 132 ? -2.931 -8.421 -2.533 1.00 87.88 132 ILE A N 1
ATOM 1023 C CA . ILE A 1 132 ? -1.508 -8.630 -2.205 1.00 87.88 132 ILE A CA 1
ATOM 1024 C C . ILE A 1 132 ? -0.879 -9.652 -3.173 1.00 87.88 132 ILE A C 1
ATOM 1026 O O . ILE A 1 132 ? 0.289 -9.532 -3.543 1.00 87.88 132 ILE A O 1
ATOM 1030 N N . SER A 1 133 ? -1.645 -10.664 -3.595 1.00 86.50 133 SER A N 1
ATOM 1031 C CA . SER A 1 133 ? -1.212 -11.668 -4.580 1.00 86.50 133 SER A CA 1
ATOM 1032 C C . SER A 1 133 ? -1.213 -11.086 -5.994 1.00 86.50 133 SER A C 1
ATOM 1034 O O . SER A 1 133 ? -0.192 -11.149 -6.669 1.00 86.50 133 SER A O 1
ATOM 1036 N N . TRP A 1 134 ? -2.309 -10.431 -6.388 1.00 91.31 134 TRP A N 1
ATOM 1037 C CA . TRP A 1 134 ? -2.446 -9.688 -7.647 1.00 91.31 134 TRP A CA 1
ATOM 1038 C C . TRP A 1 134 ? -1.299 -8.692 -7.863 1.00 91.31 134 TRP A C 1
ATOM 1040 O O . TRP A 1 134 ? -0.656 -8.700 -8.913 1.00 91.31 134 TRP A O 1
ATOM 1050 N N . ALA A 1 135 ? -0.975 -7.897 -6.837 1.00 90.44 135 ALA A N 1
ATOM 1051 C CA . ALA A 1 135 ? 0.120 -6.940 -6.902 1.00 90.44 135 ALA A CA 1
ATOM 1052 C C . ALA A 1 135 ? 1.477 -7.621 -7.101 1.00 90.44 135 ALA A C 1
ATOM 1054 O O . ALA A 1 135 ? 2.252 -7.214 -7.965 1.00 90.44 135 ALA A O 1
ATOM 1055 N N . ALA A 1 136 ? 1.756 -8.688 -6.347 1.00 88.75 136 ALA A N 1
ATOM 1056 C CA . ALA A 1 136 ? 2.980 -9.459 -6.525 1.00 88.75 136 ALA A CA 1
ATOM 1057 C C . ALA A 1 136 ? 3.066 -10.078 -7.934 1.00 88.75 136 ALA A C 1
ATOM 1059 O O . ALA A 1 136 ? 4.138 -10.046 -8.535 1.00 88.75 136 ALA A O 1
ATOM 1060 N N . ASP A 1 137 ? 1.965 -10.585 -8.494 1.00 89.69 137 ASP A N 1
ATOM 1061 C CA . ASP A 1 137 ? 1.931 -11.176 -9.839 1.00 89.69 137 ASP A CA 1
ATOM 1062 C C . ASP A 1 137 ? 2.049 -10.130 -10.965 1.00 89.69 137 ASP A C 1
ATOM 1064 O O . ASP A 1 137 ? 2.533 -10.456 -12.050 1.00 89.69 137 ASP A O 1
ATOM 1068 N N . ILE A 1 138 ? 1.652 -8.872 -10.746 1.00 89.81 138 ILE A N 1
ATOM 1069 C CA . ILE A 1 138 ? 1.979 -7.747 -11.643 1.00 89.81 138 ILE A CA 1
ATOM 1070 C C . ILE A 1 138 ? 3.477 -7.435 -11.564 1.00 89.81 138 ILE A C 1
ATOM 1072 O O . ILE A 1 138 ? 4.172 -7.542 -12.570 1.00 89.81 138 ILE A O 1
ATOM 1076 N N . LEU A 1 139 ? 4.000 -7.148 -10.368 1.00 88.94 139 LEU A N 1
ATOM 1077 C CA . LEU A 1 139 ? 5.401 -6.749 -10.169 1.00 88.94 139 LEU A CA 1
ATOM 1078 C C . LEU A 1 139 ? 6.398 -7.816 -10.660 1.00 88.94 139 LEU A C 1
ATOM 1080 O O . LEU A 1 139 ? 7.425 -7.477 -11.244 1.00 88.94 139 LEU A O 1
ATOM 1084 N N . ASN A 1 140 ? 6.077 -9.106 -10.492 1.00 86.19 140 ASN A N 1
ATOM 1085 C CA . ASN A 1 140 ? 6.871 -10.211 -11.042 1.00 86.19 140 ASN A CA 1
ATOM 1086 C C . ASN A 1 140 ? 6.864 -10.256 -12.581 1.00 86.19 140 ASN A C 1
ATOM 1088 O O . ASN A 1 140 ? 7.866 -10.654 -13.171 1.00 86.19 140 ASN A O 1
ATOM 1092 N N . ARG A 1 141 ? 5.762 -9.869 -13.241 1.00 85.88 141 ARG A N 1
ATOM 1093 C CA . ARG A 1 141 ? 5.683 -9.807 -14.714 1.00 85.88 141 ARG A CA 1
ATOM 1094 C C . ARG A 1 141 ? 6.418 -8.592 -15.276 1.00 85.88 141 ARG A C 1
ATOM 1096 O O . ARG A 1 141 ? 7.079 -8.730 -16.298 1.00 85.88 141 ARG A O 1
ATOM 1103 N N . SER A 1 142 ? 6.353 -7.452 -14.591 1.00 83.50 142 SER A N 1
ATOM 1104 C CA . SER A 1 142 ? 7.056 -6.213 -14.957 1.00 83.50 142 SER A CA 1
ATOM 1105 C C . SER A 1 142 ? 8.542 -6.197 -14.564 1.00 83.50 142 SER A C 1
ATOM 1107 O O . SER A 1 142 ? 9.217 -5.197 -14.781 1.00 83.50 142 SER A O 1
ATOM 1109 N N . GLY A 1 143 ? 9.064 -7.259 -13.936 1.00 78.38 143 GLY A N 1
ATOM 1110 C CA . GLY A 1 143 ? 10.463 -7.343 -13.491 1.00 78.38 143 GLY A CA 1
ATOM 1111 C C . GLY A 1 143 ? 10.840 -6.405 -12.333 1.00 78.38 143 GLY A C 1
ATOM 1112 O O . GLY A 1 143 ? 12.000 -6.374 -11.922 1.00 78.38 143 GLY A O 1
ATOM 1113 N N . THR A 1 144 ? 9.884 -5.660 -11.775 1.00 76.88 144 THR A N 1
ATOM 1114 C CA . THR A 1 144 ? 10.093 -4.668 -10.712 1.00 76.88 144 THR A CA 1
ATOM 1115 C C . THR A 1 144 ? 10.161 -5.348 -9.344 1.00 76.88 144 THR A C 1
ATOM 1117 O O . THR A 1 144 ? 9.206 -5.316 -8.566 1.00 76.88 144 THR A O 1
ATOM 1120 N N . LEU A 1 145 ? 11.281 -6.027 -9.087 1.00 74.44 145 LEU A N 1
ATOM 1121 C CA . LEU A 1 145 ? 11.491 -6.894 -7.922 1.00 74.44 145 LEU A CA 1
ATOM 1122 C C . LEU A 1 145 ? 12.252 -6.222 -6.769 1.00 74.44 145 LEU A C 1
ATOM 1124 O O . LEU A 1 145 ? 12.175 -6.693 -5.633 1.00 74.44 145 LEU A O 1
ATOM 1128 N N . GLU A 1 146 ? 12.977 -5.134 -7.031 1.00 72.19 146 GLU A N 1
ATOM 1129 C CA . GLU A 1 146 ? 13.764 -4.431 -6.016 1.00 72.19 146 GLU A CA 1
ATOM 1130 C C . GLU A 1 146 ? 12.974 -3.240 -5.445 1.00 72.19 146 GLU A C 1
ATOM 1132 O O . GLU A 1 146 ? 12.436 -2.444 -6.215 1.00 72.19 146 GLU A O 1
ATOM 1137 N N . PRO A 1 147 ? 12.876 -3.060 -4.114 1.00 67.00 147 PRO A N 1
ATOM 1138 C CA . PRO A 1 147 ? 12.326 -1.835 -3.536 1.00 67.00 147 PRO A CA 1
ATOM 1139 C C . PRO A 1 147 ? 13.195 -0.629 -3.914 1.00 67.00 147 PRO A C 1
ATOM 1141 O O . PRO A 1 147 ? 14.402 -0.645 -3.664 1.00 67.00 147 PRO A O 1
ATOM 1144 N N . SER A 1 148 ? 12.596 0.426 -4.476 1.00 63.25 148 SER A N 1
ATOM 1145 C CA . SER A 1 148 ? 13.365 1.598 -4.907 1.00 63.25 148 SER A CA 1
ATOM 1146 C C . SER A 1 148 ? 14.069 2.276 -3.728 1.00 63.25 148 SER A C 1
ATOM 1148 O O . SER A 1 148 ? 13.517 2.417 -2.633 1.00 63.25 148 SER A O 1
ATOM 1150 N N . SER A 1 149 ? 15.290 2.748 -3.976 1.00 53.97 149 SER A N 1
ATOM 1151 C CA . SER A 1 149 ? 16.077 3.536 -3.019 1.00 53.97 149 SER A CA 1
ATOM 1152 C C . SER A 1 149 ? 15.683 5.021 -2.973 1.00 53.97 149 SER A C 1
ATOM 1154 O O . SER A 1 149 ? 16.097 5.731 -2.055 1.00 53.97 149 SER A O 1
ATOM 1156 N N . SER A 1 150 ? 14.881 5.496 -3.934 1.00 47.53 150 SER A N 1
ATOM 1157 C CA . SER A 1 150 ? 14.381 6.874 -4.005 1.00 47.53 150 SER A CA 1
ATOM 1158 C C . SER A 1 150 ? 13.013 6.927 -4.715 1.00 47.53 150 SER A C 1
ATOM 1160 O O . SER A 1 150 ? 12.894 6.351 -5.800 1.00 47.53 150 SER A O 1
ATOM 1162 N N . PRO A 1 151 ? 11.982 7.608 -4.171 1.00 50.78 151 PRO A N 1
ATOM 1163 C CA . PRO A 1 151 ? 11.940 8.284 -2.867 1.00 50.78 151 PRO A CA 1
ATOM 1164 C C . PRO A 1 151 ? 12.113 7.313 -1.675 1.00 50.78 151 PRO A C 1
ATOM 1166 O O . PRO A 1 151 ? 11.947 6.105 -1.837 1.00 50.78 151 PRO A O 1
ATOM 1169 N N . PRO A 1 152 ? 12.473 7.806 -0.473 1.00 46.81 152 PRO A N 1
ATOM 1170 C CA . PRO A 1 152 ? 12.721 6.954 0.695 1.00 46.81 152 PRO A CA 1
ATOM 1171 C C . PRO A 1 152 ? 11.464 6.181 1.140 1.00 46.81 152 PRO A C 1
ATOM 1173 O O . PRO A 1 152 ? 10.357 6.718 1.116 1.00 46.81 152 PRO A O 1
ATOM 1176 N N . PHE A 1 153 ? 11.625 4.939 1.626 1.00 46.66 153 PHE A N 1
ATOM 1177 C CA . PHE A 1 153 ? 10.492 4.020 1.856 1.00 46.66 153 PHE A CA 1
ATOM 1178 C C . PHE A 1 153 ? 9.450 4.493 2.891 1.00 46.66 153 PHE A C 1
ATOM 1180 O O . PHE A 1 153 ? 8.356 3.959 2.917 1.00 46.66 153 PHE A O 1
ATOM 1187 N N . THR A 1 154 ? 9.665 5.523 3.711 1.00 48.41 154 THR A N 1
ATOM 1188 C CA . THR A 1 154 ? 8.565 6.062 4.549 1.00 48.41 154 THR A CA 1
ATOM 1189 C C . THR A 1 154 ? 7.464 6.791 3.752 1.00 48.41 154 THR A C 1
ATOM 1191 O O . THR A 1 154 ? 6.541 7.339 4.346 1.00 48.41 154 THR A O 1
ATOM 1194 N N . GLN A 1 155 ? 7.526 6.750 2.414 1.00 53.34 155 GLN A N 1
ATOM 1195 C CA . GLN A 1 155 ? 6.491 7.133 1.442 1.00 53.34 155 GLN A CA 1
ATOM 1196 C C . GLN A 1 155 ? 6.285 5.979 0.423 1.00 53.34 155 GLN A C 1
ATOM 1198 O O . GLN A 1 155 ? 6.225 6.193 -0.788 1.00 53.34 155 GLN A O 1
ATOM 1203 N N . ARG A 1 156 ? 6.326 4.722 0.903 1.00 52.72 156 ARG A N 1
ATOM 1204 C CA . ARG A 1 156 ? 6.502 3.513 0.075 1.00 52.72 156 ARG A CA 1
ATOM 1205 C C . ARG A 1 156 ? 5.322 3.212 -0.831 1.00 52.72 156 ARG A C 1
ATOM 1207 O O . ARG A 1 156 ? 4.228 2.946 -0.344 1.00 52.72 156 ARG A O 1
ATOM 1214 N N . THR A 1 157 ? 5.628 3.052 -2.116 1.00 60.09 157 THR A N 1
ATOM 1215 C CA . THR A 1 157 ? 5.218 1.901 -2.952 1.00 60.09 157 THR A CA 1
ATOM 1216 C C . THR A 1 157 ? 5.939 1.902 -4.311 1.00 60.09 157 THR A C 1
ATOM 1218 O O . THR A 1 157 ? 5.369 1.518 -5.321 1.00 60.09 157 THR A O 1
ATOM 1221 N N . TRP A 1 158 ? 7.211 2.323 -4.345 1.00 67.38 158 TRP A N 1
ATOM 1222 C CA . TRP A 1 158 ? 8.042 2.264 -5.553 1.00 67.38 158 TRP A CA 1
ATOM 1223 C C . TRP A 1 158 ? 8.897 0.996 -5.582 1.00 67.38 158 TRP A C 1
ATOM 1225 O O . TRP A 1 158 ? 9.721 0.779 -4.689 1.00 67.38 158 TRP A O 1
ATOM 1235 N N . TYR A 1 159 ? 8.744 0.205 -6.640 1.00 69.12 159 TYR A N 1
ATOM 1236 C CA . TYR A 1 159 ? 9.642 -0.893 -7.002 1.00 69.12 159 TYR A CA 1
ATOM 1237 C C . TYR A 1 159 ? 10.348 -0.587 -8.321 1.00 69.12 159 TYR A C 1
ATOM 1239 O O . TYR A 1 159 ? 9.833 0.173 -9.139 1.00 69.12 159 TYR A O 1
ATOM 1247 N N . SER A 1 160 ? 11.514 -1.184 -8.532 1.00 72.50 160 SER A N 1
ATOM 1248 C CA . SER A 1 160 ? 12.352 -1.007 -9.715 1.00 72.50 160 SER A CA 1
ATOM 1249 C C . SER A 1 160 ? 12.912 -2.337 -10.212 1.00 72.50 160 SER A C 1
ATOM 1251 O O . SER A 1 160 ? 13.057 -3.299 -9.455 1.00 72.50 160 SER A O 1
ATOM 1253 N N . GLY A 1 161 ? 13.236 -2.374 -11.497 1.00 73.56 161 GLY A N 1
ATOM 1254 C CA . GLY A 1 161 ? 14.007 -3.423 -12.149 1.00 73.56 161 GLY A CA 1
ATOM 1255 C C . GLY A 1 161 ? 14.678 -2.856 -13.396 1.00 73.56 161 GLY A C 1
ATOM 1256 O O . GLY A 1 161 ? 14.264 -1.814 -13.906 1.00 73.56 161 GLY A O 1
ATOM 1257 N N . SER A 1 162 ? 15.709 -3.532 -13.891 1.00 77.38 162 SER A N 1
ATOM 1258 C CA . SER A 1 162 ? 16.312 -3.208 -15.182 1.00 77.38 162 SER A CA 1
ATOM 1259 C C . SER A 1 162 ? 16.592 -4.470 -15.990 1.00 77.38 162 SER A C 1
ATOM 1261 O O . SER A 1 162 ? 16.764 -5.565 -15.445 1.00 77.38 162 SER A O 1
ATOM 1263 N N . GLY A 1 163 ? 16.574 -4.329 -17.312 1.00 79.19 163 GLY A N 1
ATOM 1264 C CA . GLY A 1 163 ? 16.631 -5.445 -18.247 1.00 79.19 163 GLY A CA 1
ATOM 1265 C C . GLY A 1 163 ? 17.156 -5.051 -19.622 1.00 79.19 163 GLY A C 1
ATOM 1266 O O . GLY A 1 163 ? 17.624 -3.935 -19.841 1.00 79.19 163 GLY A O 1
ATOM 1267 N N . ILE A 1 164 ? 17.089 -6.006 -20.550 1.00 78.94 164 ILE A N 1
ATOM 1268 C CA . ILE A 1 164 ? 17.506 -5.848 -21.945 1.00 78.94 164 ILE A CA 1
ATOM 1269 C C . ILE A 1 164 ? 16.343 -6.286 -22.833 1.00 78.94 164 ILE A C 1
ATOM 1271 O O . ILE A 1 164 ? 15.967 -7.463 -22.821 1.00 78.94 164 ILE A O 1
ATOM 1275 N N . ASP A 1 165 ? 15.792 -5.364 -23.621 1.00 76.88 165 ASP A N 1
ATOM 1276 C CA . ASP A 1 165 ? 14.772 -5.683 -24.619 1.00 76.88 165 ASP A CA 1
ATOM 1277 C C . ASP A 1 165 ? 15.442 -6.113 -25.932 1.00 76.88 165 ASP A C 1
ATOM 1279 O O . ASP A 1 165 ? 15.850 -5.309 -26.772 1.00 76.88 165 ASP A O 1
ATOM 1283 N N . PHE A 1 166 ? 15.537 -7.430 -26.119 1.00 71.38 166 PHE A N 1
ATOM 1284 C CA . PHE A 1 166 ? 16.078 -8.045 -27.331 1.00 71.38 166 PHE A CA 1
ATOM 1285 C C . PHE A 1 166 ? 15.212 -7.834 -28.588 1.00 71.38 166 PHE A C 1
ATOM 1287 O O . PHE A 1 166 ? 15.715 -8.045 -29.692 1.00 71.38 166 PHE A O 1
ATOM 1294 N N . ALA A 1 167 ? 13.944 -7.423 -28.462 1.00 75.38 167 ALA A N 1
ATOM 1295 C CA . ALA A 1 167 ? 13.116 -7.020 -29.600 1.00 75.38 167 ALA A CA 1
ATOM 1296 C C . ALA A 1 167 ? 13.432 -5.578 -30.033 1.00 75.38 167 ALA A C 1
ATOM 1298 O O . ALA A 1 167 ? 13.526 -5.312 -31.233 1.00 75.38 167 ALA A O 1
ATOM 1299 N N . ARG A 1 168 ? 13.703 -4.672 -29.082 1.00 72.94 168 ARG A N 1
ATOM 1300 C CA . ARG A 1 168 ? 14.246 -3.318 -29.330 1.00 72.94 168 ARG A CA 1
ATOM 1301 C C . ARG A 1 168 ? 15.781 -3.331 -29.454 1.00 72.94 168 ARG A C 1
ATOM 1303 O O . ARG A 1 168 ? 16.484 -2.572 -28.798 1.00 72.94 168 ARG A O 1
ATOM 1310 N N . SER A 1 169 ? 16.313 -4.211 -30.307 1.00 77.06 169 SER A N 1
ATOM 1311 C CA . SER A 1 169 ? 17.750 -4.322 -30.646 1.00 77.06 169 SER A CA 1
ATOM 1312 C C . SER A 1 169 ? 18.720 -4.602 -29.481 1.00 77.06 169 SER A C 1
ATOM 1314 O O . SER A 1 169 ? 19.930 -4.482 -29.662 1.00 77.06 169 SER A O 1
ATOM 1316 N N . GLY A 1 170 ? 18.232 -5.005 -28.305 1.00 73.44 170 GLY A N 1
ATOM 1317 C CA . GLY A 1 170 ? 19.052 -5.148 -27.099 1.00 73.44 170 GLY A CA 1
ATOM 1318 C C . GLY A 1 170 ? 19.218 -3.846 -26.308 1.00 73.44 170 GLY A C 1
ATOM 1319 O O . GLY A 1 170 ? 20.196 -3.711 -25.576 1.00 73.44 170 GLY A O 1
ATOM 1320 N N . ALA A 1 171 ? 18.292 -2.894 -26.455 1.00 80.12 171 ALA A N 1
ATOM 1321 C CA . ALA A 1 171 ? 18.241 -1.686 -25.639 1.00 80.12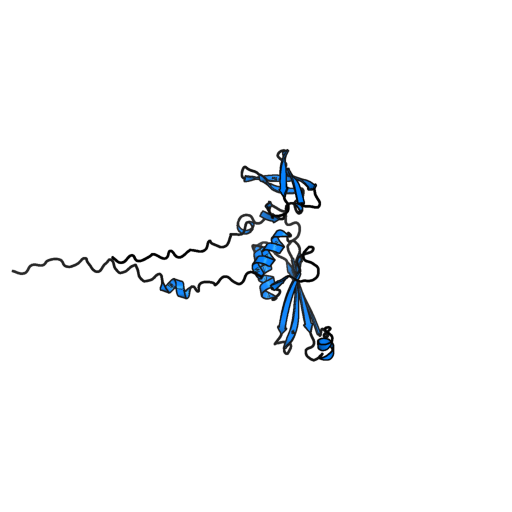 171 ALA A CA 1
ATOM 1322 C C . ALA A 1 171 ? 18.126 -2.015 -24.141 1.00 80.12 171 ALA A C 1
ATOM 1324 O O . ALA A 1 171 ? 17.385 -2.920 -23.745 1.00 80.12 171 ALA A O 1
ATOM 1325 N N . THR A 1 172 ? 18.828 -1.248 -23.304 1.00 84.25 172 THR A N 1
ATOM 1326 C CA . THR A 1 172 ? 18.622 -1.283 -21.851 1.00 84.25 172 THR A CA 1
ATOM 1327 C C . THR A 1 172 ? 17.256 -0.695 -21.523 1.00 84.25 172 THR A C 1
ATOM 1329 O O . THR A 1 172 ? 16.868 0.336 -22.080 1.00 84.25 172 THR A O 1
ATOM 1332 N N . VAL A 1 173 ? 16.552 -1.319 -20.586 1.00 85.00 173 VAL A N 1
ATOM 1333 C CA . VAL A 1 173 ? 15.248 -0.872 -20.097 1.00 85.00 173 VAL A CA 1
ATOM 1334 C C . VAL A 1 173 ? 15.314 -0.700 -18.584 1.00 85.00 173 VAL A C 1
ATOM 1336 O O . VAL A 1 173 ? 15.702 -1.641 -17.894 1.00 85.00 173 VAL A O 1
ATOM 1339 N N . ASP A 1 174 ? 14.919 0.471 -18.078 1.00 85.19 174 ASP A N 1
ATOM 1340 C CA . ASP A 1 174 ? 14.568 0.654 -16.663 1.00 85.19 174 ASP A CA 1
ATOM 1341 C C . ASP A 1 174 ? 13.044 0.602 -16.529 1.00 85.19 174 ASP A C 1
ATOM 1343 O O . ASP A 1 174 ? 12.329 1.376 -17.174 1.00 85.19 174 ASP A O 1
ATOM 1347 N N . THR A 1 175 ? 12.549 -0.245 -15.632 1.00 84.44 175 THR A N 1
ATOM 1348 C CA . THR A 1 175 ? 11.126 -0.345 -15.297 1.00 84.44 175 THR A CA 1
ATOM 1349 C C . THR A 1 175 ? 10.935 0.027 -13.830 1.00 84.44 175 THR A C 1
ATOM 1351 O O . THR A 1 175 ? 11.705 -0.377 -12.956 1.00 84.44 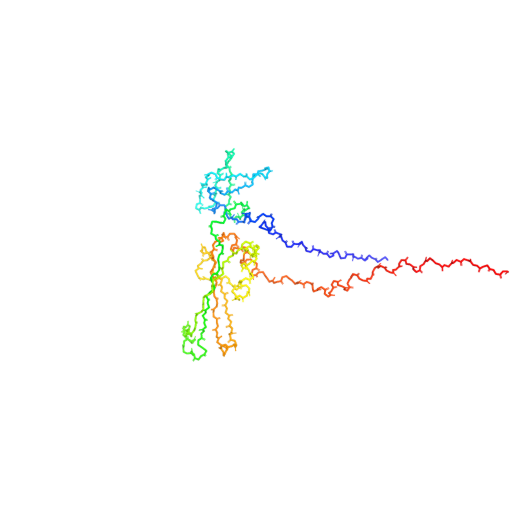175 THR A O 1
ATOM 1354 N N . SER A 1 176 ? 9.897 0.803 -13.528 1.00 84.94 176 SER A N 1
ATOM 1355 C CA . SER A 1 176 ? 9.531 1.171 -12.159 1.00 84.94 176 SER A CA 1
ATOM 1356 C C . SER A 1 176 ? 8.023 1.095 -11.963 1.00 84.94 176 SER A C 1
ATOM 1358 O O . SER A 1 176 ? 7.269 1.406 -12.876 1.00 84.94 176 SER A O 1
ATOM 1360 N N . ALA A 1 177 ? 7.566 0.673 -10.790 1.00 87.19 177 ALA A N 1
ATOM 1361 C CA . ALA A 1 177 ? 6.149 0.492 -10.497 1.00 87.19 177 ALA A CA 1
ATOM 1362 C C . ALA A 1 177 ? 5.767 1.228 -9.213 1.00 87.19 177 ALA A C 1
ATOM 1364 O O . ALA A 1 177 ? 6.394 1.017 -8.175 1.00 87.19 177 ALA A O 1
ATOM 1365 N N . HIS A 1 178 ? 4.732 2.062 -9.296 1.00 87.56 178 HIS A N 1
ATOM 1366 C CA . HIS A 1 178 ? 4.110 2.771 -8.182 1.00 87.56 178 HIS A CA 1
ATOM 1367 C C . HIS A 1 178 ? 2.742 2.159 -7.876 1.00 87.56 178 HIS A C 1
ATOM 1369 O O . HIS A 1 178 ? 1.921 2.027 -8.781 1.00 87.56 178 HIS A O 1
ATOM 1375 N N . LEU A 1 179 ? 2.471 1.820 -6.616 1.00 88.69 179 LEU A N 1
ATOM 1376 C CA . LEU A 1 179 ? 1.170 1.299 -6.187 1.00 88.69 179 LEU A CA 1
ATOM 1377 C C . LEU A 1 179 ? 0.390 2.359 -5.386 1.00 88.69 179 LEU A C 1
ATOM 1379 O O . LEU A 1 179 ? 0.983 3.217 -4.747 1.00 88.69 179 LEU A O 1
ATOM 1383 N N . ALA A 1 180 ? -0.939 2.284 -5.370 1.00 88.12 180 ALA A N 1
ATOM 1384 C CA . ALA A 1 180 ? -1.793 3.090 -4.487 1.00 88.12 180 ALA A CA 1
ATOM 1385 C C . ALA A 1 180 ? -3.010 2.281 -3.996 1.00 88.12 180 ALA A C 1
ATOM 1387 O O . ALA A 1 180 ? -3.262 1.180 -4.480 1.00 88.12 180 ALA A O 1
ATOM 1388 N N . GLY A 1 181 ? -3.742 2.788 -2.996 1.00 86.94 181 GLY A N 1
ATOM 1389 C CA . GLY A 1 181 ? -4.899 2.104 -2.381 1.00 86.94 181 GLY A CA 1
ATOM 1390 C C . GLY A 1 181 ? -4.559 0.958 -1.405 1.00 86.94 181 GLY A C 1
ATOM 1391 O O . GLY A 1 181 ? -5.459 0.306 -0.864 1.00 86.94 181 GLY A O 1
ATOM 1392 N N . PHE A 1 182 ? -3.270 0.720 -1.148 1.00 87.62 182 PHE A N 1
ATOM 1393 C CA . PHE A 1 182 ? -2.758 -0.249 -0.172 1.00 87.62 182 PHE A CA 1
ATOM 1394 C C . PHE A 1 182 ? -2.472 0.406 1.189 1.00 87.62 182 PHE A C 1
ATOM 1396 O O . PHE A 1 182 ? -2.126 1.585 1.246 1.00 87.62 182 PHE A O 1
ATOM 1403 N N . THR A 1 183 ? -2.568 -0.361 2.280 1.00 87.62 183 THR A N 1
ATOM 1404 C CA . THR A 1 183 ? -1.981 0.024 3.581 1.00 87.62 183 THR A CA 1
ATOM 1405 C C . THR A 1 183 ? -0.463 -0.161 3.570 1.00 87.62 183 THR A C 1
ATOM 1407 O O . THR A 1 183 ? 0.082 -0.923 2.764 1.00 87.62 183 THR A O 1
ATOM 1410 N N . LEU A 1 184 ? 0.235 0.476 4.512 1.00 85.62 184 LEU A N 1
ATOM 1411 C CA . LEU A 1 184 ? 1.670 0.274 4.730 1.00 85.62 184 LEU A CA 1
ATOM 1412 C C . LEU A 1 184 ? 1.985 -1.209 4.974 1.00 85.62 184 LEU A C 1
ATOM 1414 O O . LEU A 1 184 ? 2.899 -1.757 4.360 1.00 85.62 184 LEU A O 1
ATOM 1418 N N . ALA A 1 185 ? 1.185 -1.879 5.807 1.00 87.12 185 ALA A N 1
ATOM 1419 C CA . ALA A 1 185 ? 1.365 -3.299 6.097 1.00 87.12 185 ALA A CA 1
ATOM 1420 C C . ALA A 1 185 ? 1.134 -4.201 4.865 1.00 87.12 185 ALA A C 1
ATOM 1422 O O . ALA A 1 185 ? 1.856 -5.181 4.682 1.00 87.12 185 ALA A O 1
ATOM 1423 N N . GLU A 1 186 ? 0.179 -3.869 3.985 1.00 87.56 186 GLU A N 1
ATOM 1424 C CA . GLU A 1 186 ? 0.008 -4.567 2.701 1.00 87.56 186 GLU A CA 1
ATOM 1425 C C . GLU A 1 186 ? 1.221 -4.347 1.784 1.00 87.56 186 GLU A C 1
ATOM 1427 O O . GLU A 1 186 ? 1.736 -5.309 1.214 1.00 87.56 186 GLU A O 1
ATOM 1432 N N . ALA A 1 187 ? 1.731 -3.115 1.684 1.00 85.38 187 ALA A N 1
ATOM 1433 C CA . ALA A 1 187 ? 2.925 -2.800 0.897 1.00 85.38 187 ALA A CA 1
ATOM 1434 C C . ALA A 1 187 ? 4.172 -3.558 1.394 1.00 85.38 187 ALA A C 1
ATOM 1436 O O . ALA A 1 187 ? 4.952 -4.064 0.584 1.00 85.38 187 ALA A O 1
ATOM 1437 N N . GLU A 1 188 ? 4.340 -3.701 2.711 1.00 84.38 188 GLU A N 1
ATOM 1438 C CA . GLU A 1 188 ? 5.392 -4.528 3.316 1.00 84.38 188 GLU A CA 1
ATOM 1439 C C . GLU A 1 188 ? 5.211 -6.025 3.028 1.00 84.38 188 GLU A C 1
ATOM 1441 O O . GLU A 1 188 ? 6.191 -6.723 2.746 1.00 84.38 188 GLU A O 1
ATOM 1446 N N . GLN A 1 189 ? 3.975 -6.533 3.033 1.00 84.44 189 GLN A N 1
ATOM 1447 C CA . GLN A 1 189 ? 3.686 -7.920 2.652 1.00 84.44 189 GLN A CA 1
ATOM 1448 C C . GLN A 1 189 ? 3.965 -8.184 1.165 1.00 84.44 189 GLN A C 1
ATOM 1450 O O . GLN A 1 189 ? 4.525 -9.234 0.845 1.00 84.44 189 GLN A O 1
ATOM 1455 N N . ILE A 1 190 ? 3.643 -7.246 0.267 1.00 85.75 190 ILE A N 1
ATOM 1456 C CA . ILE A 1 190 ? 3.987 -7.321 -1.165 1.00 85.75 190 ILE A CA 1
ATOM 1457 C C . ILE A 1 190 ? 5.511 -7.356 -1.331 1.00 85.75 190 ILE A C 1
ATOM 1459 O O . ILE A 1 190 ? 6.037 -8.290 -1.939 1.00 85.75 190 ILE A O 1
ATOM 1463 N N . GLY A 1 191 ? 6.230 -6.413 -0.713 1.00 79.94 191 GLY A N 1
ATOM 1464 C CA . GLY A 1 191 ? 7.694 -6.354 -0.752 1.00 79.94 191 GLY A CA 1
ATOM 1465 C C . GLY A 1 191 ? 8.349 -7.630 -0.216 1.00 79.94 191 GLY A C 1
ATOM 1466 O O . GLY A 1 191 ? 9.287 -8.153 -0.816 1.00 79.94 191 GLY A O 1
ATOM 1467 N N . THR A 1 192 ? 7.801 -8.202 0.860 1.00 81.12 192 THR A N 1
ATOM 1468 C CA . THR A 1 192 ? 8.243 -9.497 1.403 1.00 81.12 192 THR A CA 1
ATOM 1469 C C . THR A 1 192 ? 7.999 -10.639 0.412 1.00 81.12 192 THR A C 1
ATOM 1471 O O . THR A 1 192 ? 8.867 -11.495 0.245 1.00 81.12 192 THR A O 1
ATOM 1474 N N . ARG A 1 193 ? 6.847 -10.672 -0.274 1.00 80.62 193 ARG A N 1
ATOM 1475 C CA . ARG A 1 193 ? 6.513 -11.731 -1.246 1.00 80.62 193 ARG A CA 1
ATOM 1476 C C . ARG A 1 193 ? 7.395 -11.704 -2.491 1.00 80.62 193 ARG A C 1
ATOM 1478 O O . ARG A 1 193 ? 7.783 -12.779 -2.933 1.00 80.62 193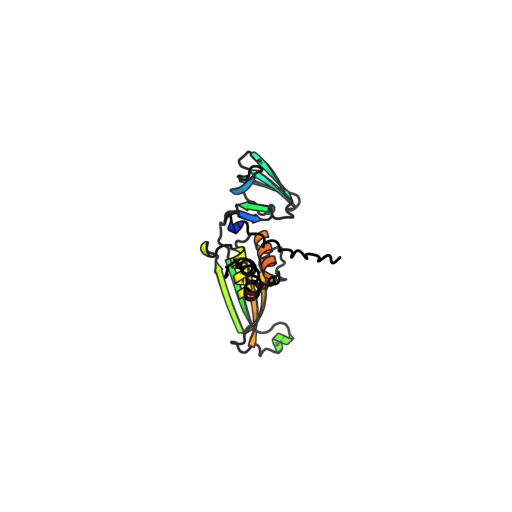 ARG A O 1
ATOM 1485 N N . ILE A 1 194 ? 7.720 -10.529 -3.037 1.00 78.75 194 ILE A N 1
ATOM 1486 C CA . ILE A 1 194 ? 8.556 -10.433 -4.250 1.00 78.75 194 ILE A CA 1
ATOM 1487 C C . ILE A 1 194 ? 10.052 -10.646 -3.960 1.00 78.75 194 ILE A C 1
ATOM 1489 O O . ILE A 1 194 ? 10.757 -11.203 -4.794 1.00 78.75 194 ILE A O 1
ATOM 1493 N N . THR A 1 195 ? 10.536 -10.254 -2.773 1.00 71.81 195 THR A N 1
ATOM 1494 C CA . THR A 1 195 ? 11.954 -10.423 -2.387 1.00 71.81 195 THR A CA 1
ATOM 1495 C C . THR A 1 195 ? 12.270 -11.792 -1.778 1.00 71.81 195 THR A C 1
ATOM 1497 O O . THR A 1 195 ? 13.433 -12.198 -1.746 1.00 71.81 195 THR A O 1
ATOM 1500 N N . THR A 1 196 ? 11.262 -12.539 -1.312 1.00 68.81 196 THR A N 1
ATOM 1501 C CA . THR A 1 196 ? 11.457 -13.922 -0.855 1.00 68.81 196 THR A CA 1
ATOM 1502 C C . THR A 1 196 ? 11.741 -14.821 -2.064 1.00 68.81 196 THR A C 1
ATOM 1504 O O . THR A 1 196 ? 10.872 -14.953 -2.928 1.00 68.81 196 THR A O 1
ATOM 1507 N N . PRO A 1 197 ? 12.904 -15.500 -2.143 1.00 54.00 197 PRO A N 1
ATOM 1508 C CA . PRO A 1 197 ? 13.202 -16.379 -3.268 1.00 54.00 197 PRO A CA 1
ATOM 1509 C C . PRO A 1 197 ? 12.162 -17.507 -3.354 1.00 54.00 197 PRO A C 1
ATOM 1511 O O . PRO A 1 197 ? 11.736 -18.028 -2.315 1.00 54.00 197 PRO A O 1
ATOM 1514 N N . PRO A 1 198 ? 11.751 -17.924 -4.567 1.00 55.34 198 PRO A N 1
ATOM 1515 C CA . PRO A 1 198 ? 10.674 -18.887 -4.739 1.00 55.34 198 PRO A CA 1
ATOM 1516 C C . PRO A 1 198 ? 11.015 -20.199 -4.031 1.00 55.34 198 PRO A C 1
ATOM 1518 O O . PRO A 1 198 ? 11.930 -20.922 -4.430 1.00 55.34 198 PRO A O 1
ATOM 1521 N N . SER A 1 199 ? 10.250 -20.509 -2.978 1.00 46.47 199 SER A N 1
ATOM 1522 C CA . SER A 1 199 ? 10.379 -21.767 -2.237 1.00 46.47 199 SER A CA 1
ATOM 1523 C C . SER A 1 199 ? 10.356 -22.937 -3.224 1.00 46.47 199 SER A C 1
ATOM 1525 O O . SER A 1 199 ? 9.466 -22.971 -4.083 1.00 46.47 199 SER A O 1
ATOM 1527 N N . PRO A 1 200 ? 11.314 -23.883 -3.152 1.00 37.78 200 PRO A N 1
ATOM 1528 C CA . PRO A 1 200 ? 11.512 -24.878 -4.197 1.00 37.78 200 PRO A CA 1
ATOM 1529 C C . PRO A 1 200 ? 10.273 -25.765 -4.332 1.00 37.78 200 PRO A C 1
ATOM 1531 O O . PRO A 1 200 ? 10.064 -26.695 -3.552 1.00 37.78 200 PRO A O 1
ATOM 1534 N N . ARG A 1 201 ? 9.442 -25.470 -5.342 1.00 41.28 201 ARG A N 1
ATOM 1535 C CA . ARG A 1 201 ? 8.230 -26.229 -5.672 1.00 41.28 201 ARG A CA 1
ATOM 1536 C C . ARG A 1 201 ? 8.633 -27.670 -5.982 1.00 41.28 201 ARG A C 1
ATOM 1538 O O . ARG A 1 201 ? 9.073 -27.963 -7.094 1.00 41.28 201 ARG A O 1
ATOM 1545 N N . LEU A 1 202 ? 8.488 -28.559 -4.995 1.00 37.94 202 LEU A N 1
ATOM 1546 C CA . LEU A 1 202 ? 8.786 -29.986 -5.122 1.00 37.94 202 LEU A CA 1
ATOM 1547 C C . LEU A 1 202 ? 8.024 -30.547 -6.322 1.00 37.94 202 LEU A C 1
ATOM 1549 O O . LEU A 1 202 ? 6.801 -30.683 -6.287 1.00 37.94 202 LEU A O 1
ATOM 1553 N N . SER A 1 203 ? 8.749 -30.830 -7.405 1.00 32.41 203 SER A N 1
ATOM 1554 C CA . SER A 1 203 ? 8.129 -31.127 -8.692 1.00 32.41 203 SER A CA 1
ATOM 1555 C C . SER A 1 203 ? 7.210 -32.350 -8.568 1.00 32.41 203 SER A C 1
ATOM 1557 O O . SER A 1 203 ? 7.653 -33.382 -8.053 1.00 32.41 203 SER A O 1
ATOM 1559 N N . PRO A 1 204 ? 5.957 -32.304 -9.068 1.00 44.28 204 PRO A N 1
ATOM 1560 C CA . PRO A 1 204 ? 4.969 -33.371 -8.850 1.00 44.28 204 PRO A CA 1
ATOM 1561 C C . PRO A 1 204 ? 5.399 -34.737 -9.419 1.00 44.28 204 PRO A C 1
ATOM 1563 O O . PRO A 1 204 ? 4.899 -35.783 -9.000 1.00 44.28 204 PRO A O 1
ATOM 1566 N N . VAL A 1 205 ? 6.389 -34.742 -10.317 1.00 45.34 205 VAL A N 1
ATOM 1567 C CA . VAL A 1 205 ? 7.098 -35.933 -10.809 1.00 45.34 205 VAL A CA 1
ATOM 1568 C C . VAL A 1 205 ? 7.701 -36.766 -9.664 1.00 45.34 205 VAL A C 1
ATOM 1570 O O . VAL A 1 205 ? 7.608 -37.992 -9.698 1.00 45.34 205 VAL A O 1
ATOM 1573 N N . LEU A 1 206 ? 8.259 -36.134 -8.623 1.00 41.25 206 LEU A N 1
ATOM 1574 C CA . LEU A 1 206 ? 8.885 -36.832 -7.490 1.00 41.25 206 LEU A CA 1
ATOM 1575 C C . LEU A 1 206 ? 7.860 -37.421 -6.512 1.00 41.25 206 LEU A C 1
ATOM 1577 O O . LEU A 1 206 ? 8.065 -38.526 -6.010 1.00 41.25 206 LEU A O 1
ATOM 1581 N N . GLN A 1 207 ? 6.722 -36.751 -6.290 1.00 42.81 207 GLN A N 1
ATOM 1582 C CA . GLN A 1 207 ? 5.651 -37.298 -5.444 1.00 42.81 207 GLN A CA 1
ATOM 1583 C C . GLN A 1 207 ? 5.107 -38.619 -6.011 1.00 42.81 207 GLN A C 1
ATOM 1585 O O . GLN A 1 207 ? 4.930 -39.589 -5.273 1.00 42.81 207 GLN A O 1
ATOM 1590 N N . ARG A 1 208 ? 4.938 -38.710 -7.340 1.00 41.03 208 ARG A N 1
ATOM 1591 C CA . ARG A 1 208 ? 4.425 -39.924 -8.002 1.00 41.03 208 ARG A CA 1
ATOM 1592 C C . ARG A 1 208 ? 5.349 -41.145 -7.878 1.00 41.03 208 ARG A C 1
ATOM 1594 O O . ARG A 1 208 ? 4.864 -42.267 -8.014 1.00 41.03 208 ARG A O 1
ATOM 1601 N N . GLY A 1 209 ? 6.640 -40.942 -7.601 1.00 35.09 209 GLY A N 1
ATOM 1602 C CA . GLY A 1 209 ? 7.605 -42.018 -7.346 1.00 35.09 209 GLY A CA 1
ATOM 1603 C C . GLY A 1 209 ? 7.501 -42.634 -5.944 1.00 35.09 209 GLY A C 1
ATOM 1604 O O . GLY A 1 209 ? 7.786 -43.817 -5.777 1.00 35.09 209 GLY A O 1
ATOM 1605 N N . LEU A 1 210 ? 7.050 -41.866 -4.946 1.00 43.91 210 LEU A N 1
ATOM 1606 C CA . LEU A 1 210 ? 6.993 -42.302 -3.543 1.00 43.91 210 LEU A CA 1
ATOM 1607 C C . LEU A 1 210 ? 5.652 -42.950 -3.154 1.00 43.91 210 LEU A C 1
ATOM 1609 O O . LEU A 1 210 ? 5.591 -43.712 -2.193 1.00 43.91 210 LEU A O 1
ATOM 1613 N N . SER A 1 211 ? 4.579 -42.709 -3.912 1.00 42.31 211 SER A N 1
ATOM 1614 C CA . SER A 1 211 ? 3.230 -43.219 -3.603 1.00 42.31 211 SER A CA 1
ATOM 1615 C C . SER A 1 211 ? 2.909 -44.622 -4.152 1.00 42.31 211 SER A C 1
ATOM 1617 O O . SER A 1 211 ? 1.740 -45.008 -4.140 1.00 42.31 211 SER A O 1
ATOM 1619 N N . ARG A 1 212 ? 3.882 -45.391 -4.677 1.00 42.00 212 ARG A N 1
ATOM 1620 C CA . ARG A 1 212 ? 3.596 -46.627 -5.449 1.00 42.00 212 ARG A CA 1
ATOM 1621 C C . ARG A 1 212 ? 4.303 -47.917 -4.997 1.00 42.00 212 ARG A C 1
ATOM 1623 O O . ARG A 1 212 ? 4.418 -48.844 -5.792 1.00 42.00 212 ARG A O 1
ATOM 1630 N N . THR A 1 213 ? 4.734 -48.017 -3.736 1.00 42.09 213 THR A N 1
ATOM 1631 C CA . THR A 1 213 ? 5.490 -49.186 -3.219 1.00 42.09 213 THR A CA 1
ATOM 1632 C C . THR A 1 213 ? 5.045 -49.707 -1.839 1.00 42.09 213 THR A C 1
ATOM 1634 O O . THR A 1 213 ? 5.856 -50.239 -1.085 1.00 42.09 213 THR A O 1
ATOM 1637 N N . THR A 1 214 ? 3.750 -49.626 -1.494 1.00 42.50 214 THR A N 1
ATOM 1638 C CA . THR A 1 214 ? 3.221 -50.203 -0.230 1.00 42.50 214 THR A CA 1
ATOM 1639 C C . THR A 1 214 ? 1.963 -51.075 -0.345 1.00 42.50 214 THR A C 1
ATOM 1641 O O . THR A 1 214 ? 1.659 -51.786 0.609 1.00 42.50 214 THR A O 1
ATOM 1644 N N . TYR A 1 215 ? 1.244 -51.087 -1.477 1.00 39.41 215 TYR A N 1
ATOM 1645 C CA . TYR A 1 215 ? -0.095 -51.707 -1.559 1.00 39.41 215 TYR A CA 1
ATOM 1646 C C . TYR A 1 215 ? -0.168 -53.102 -2.220 1.00 39.41 215 TYR A C 1
ATOM 1648 O O . TYR A 1 215 ? -1.257 -53.550 -2.560 1.00 39.41 215 TYR A O 1
ATOM 1656 N N . ASP A 1 216 ? 0.955 -53.813 -2.398 1.00 39.44 216 ASP A N 1
ATOM 1657 C CA . ASP A 1 216 ? 0.941 -55.157 -3.022 1.00 39.44 216 ASP A CA 1
ATOM 1658 C C . ASP A 1 216 ? 1.892 -56.187 -2.369 1.00 39.44 216 ASP A C 1
ATOM 1660 O O . ASP A 1 216 ? 2.390 -57.116 -2.998 1.00 39.44 216 ASP A O 1
ATOM 1664 N N . ALA A 1 217 ? 2.153 -56.035 -1.065 1.00 39.03 217 ALA A N 1
ATOM 1665 C CA . ALA A 1 217 ? 2.943 -56.995 -0.276 1.00 39.03 217 ALA A CA 1
ATOM 1666 C C . ALA A 1 217 ? 2.080 -57.979 0.550 1.00 39.03 217 ALA A C 1
ATOM 1668 O O . ALA A 1 217 ? 2.593 -58.945 1.115 1.00 39.03 217 ALA A O 1
ATOM 1669 N N . SER A 1 218 ? 0.765 -57.751 0.633 1.00 37.91 218 SER A N 1
ATOM 1670 C CA . SER A 1 218 ? -0.120 -58.403 1.617 1.00 37.91 218 SER A CA 1
ATOM 1671 C C . SER A 1 218 ? -0.915 -59.604 1.089 1.00 37.91 218 SER A C 1
ATOM 1673 O O . SER A 1 218 ? -1.663 -60.209 1.854 1.00 37.91 218 SER A O 1
ATOM 1675 N N . ARG A 1 219 ? -0.787 -59.970 -0.198 1.00 37.88 219 ARG A N 1
ATOM 1676 C CA . ARG A 1 219 ? -1.646 -60.993 -0.839 1.00 37.88 219 ARG A CA 1
ATOM 1677 C C . ARG A 1 219 ? -0.943 -62.291 -1.265 1.00 37.88 219 ARG A C 1
ATOM 1679 O O . ARG A 1 219 ? -1.614 -63.233 -1.672 1.00 37.88 219 ARG A O 1
ATOM 1686 N N . ALA A 1 220 ? 0.379 -62.383 -1.104 1.00 37.53 220 ALA A N 1
ATOM 1687 C CA . ALA A 1 220 ? 1.198 -63.506 -1.585 1.00 37.53 220 ALA A CA 1
ATOM 1688 C C . ALA A 1 220 ? 1.429 -64.655 -0.570 1.00 37.53 220 ALA A C 1
ATOM 1690 O O . ALA A 1 220 ? 2.230 -65.551 -0.830 1.00 37.53 220 ALA A O 1
ATOM 1691 N N . ARG A 1 221 ? 0.759 -64.659 0.596 1.00 40.16 221 ARG A N 1
ATOM 1692 C CA . ARG A 1 221 ? 0.883 -65.723 1.621 1.00 40.16 221 ARG A CA 1
ATOM 1693 C C . ARG A 1 221 ? -0.461 -66.206 2.183 1.00 40.16 221 ARG A C 1
ATOM 1695 O O . ARG A 1 221 ? -0.637 -66.295 3.391 1.00 40.16 221 ARG A O 1
ATOM 1702 N N . SER A 1 222 ? -1.412 -66.546 1.309 1.00 41.56 222 SER A N 1
ATOM 1703 C CA . SER A 1 222 ? -2.617 -67.293 1.717 1.00 41.56 222 SER A CA 1
ATOM 1704 C C . SER A 1 222 ? -3.203 -68.156 0.589 1.00 41.56 222 SER A C 1
ATOM 1706 O O . SER A 1 222 ? -4.308 -67.910 0.109 1.00 41.56 222 SER A O 1
ATOM 1708 N N . ARG A 1 223 ? -2.434 -69.162 0.133 1.00 37.47 223 ARG A N 1
ATOM 1709 C CA . ARG A 1 223 ? -2.946 -70.360 -0.572 1.00 37.47 223 ARG A CA 1
ATOM 1710 C C . ARG A 1 223 ? -1.871 -71.448 -0.744 1.00 37.47 223 ARG A C 1
ATOM 1712 O O . ARG A 1 223 ? -1.323 -71.642 -1.820 1.00 37.47 223 ARG A O 1
ATOM 1719 N N . VAL A 1 224 ? -1.626 -72.202 0.326 1.00 35.12 224 VAL A N 1
ATOM 1720 C CA . VAL A 1 224 ? -1.163 -73.600 0.234 1.00 35.12 224 VAL A CA 1
ATOM 1721 C C . VAL A 1 224 ? -2.176 -74.427 1.023 1.00 35.12 224 VAL A C 1
ATOM 1723 O O . VAL A 1 224 ? -2.039 -74.625 2.226 1.00 35.12 224 VAL A O 1
ATOM 1726 N N . GLY A 1 225 ? -3.276 -74.781 0.356 1.00 34.62 225 GLY A N 1
ATOM 1727 C CA . GLY A 1 225 ? -4.321 -75.647 0.906 1.00 34.62 225 GLY A CA 1
ATOM 1728 C C . GLY A 1 225 ? -4.027 -77.113 0.593 1.00 34.62 225 GLY A C 1
ATOM 1729 O O . GLY A 1 225 ? -3.412 -77.407 -0.430 1.00 34.62 225 GLY A O 1
ATOM 1730 N N . LEU A 1 226 ? -4.458 -78.027 1.463 1.00 38.72 226 LEU A N 1
ATOM 1731 C CA . LEU A 1 226 ? -4.223 -79.460 1.287 1.00 38.72 226 LEU A CA 1
ATOM 1732 C C . LEU A 1 226 ? -5.160 -80.088 0.240 1.00 38.72 226 LEU A C 1
ATOM 1734 O O . LEU A 1 226 ? -6.366 -79.854 0.254 1.00 38.72 226 LEU A O 1
ATOM 1738 N N . SER A 1 227 ? -4.606 -81.005 -0.554 1.00 34.91 227 SER A N 1
ATOM 1739 C CA . SER A 1 227 ? -5.302 -82.131 -1.196 1.00 34.91 227 SER A CA 1
ATOM 1740 C C . SER A 1 227 ? -4.254 -83.241 -1.389 1.00 34.91 227 SER A C 1
ATOM 1742 O O . SER A 1 227 ? -3.311 -83.045 -2.147 1.00 34.91 227 SER A O 1
ATOM 1744 N N . SER A 1 228 ? -4.204 -84.280 -0.548 1.00 35.75 228 SER A N 1
ATOM 1745 C CA . SER A 1 228 ? -5.112 -85.447 -0.512 1.00 35.75 228 SER A CA 1
ATOM 1746 C C . SER A 1 228 ? -5.001 -86.307 -1.779 1.00 35.75 228 SER A C 1
ATOM 1748 O O . SER A 1 228 ? -5.313 -85.817 -2.863 1.00 35.75 228 SER A O 1
ATOM 1750 N N . GLY A 1 229 ? -4.555 -87.569 -1.656 1.00 35.59 229 GLY A N 1
ATOM 1751 C CA . GLY A 1 229 ? -4.201 -88.367 -2.840 1.00 35.59 229 GLY A CA 1
ATOM 1752 C C . GLY A 1 229 ? -3.787 -89.836 -2.658 1.00 35.59 229 GLY A C 1
ATOM 1753 O O . GLY A 1 229 ? -2.927 -90.266 -3.418 1.00 35.59 229 GLY A O 1
ATOM 1754 N N . ARG A 1 230 ? -4.466 -90.590 -1.773 1.00 35.12 230 ARG A N 1
ATOM 1755 C CA . ARG A 1 230 ? -4.300 -92.045 -1.496 1.00 35.12 230 ARG A CA 1
ATOM 1756 C C . ARG A 1 230 ? -3.068 -92.465 -0.690 1.00 35.12 230 ARG A C 1
ATOM 1758 O O . ARG A 1 230 ? -1.984 -91.890 -0.895 1.00 35.12 230 ARG A O 1
#